Protein AF-A0A7S4SJ53-F1 (afdb_monomer_lite)

Secondary structure (DSSP, 8-state):
--TT----BHHHHHHHHHT---HHHHTT--GGG-TTTTTTTTS-HHHHHHHHHHHHHTTSEEEEEEE-TTS-EEEEEEE-TTHHHHHTTS--------PPPPPPP-------PPPP---------------------------PPEEETTEEE---TT----------S------------------TT---SS-HHHHHHHHHHHHHHHHHHHHHHHHTT----HHHH--HHHHHHHHHH---SHHHHGGG--S-HHHHHHHHHHHHHHHHHHHHHTTTHHHHHHHS-----GGGSS---------S----PPPPPP-----------------------------------

Organism: NCBI:txid49249

Radius of gyration: 36.22 Å; chains: 1; bounding box: 107×92×86 Å

Foldseek 3Di:
DPPPPPFAALVLVLCQLLQHPPCVSPVPPDNVPDPRGNVCVPPDSVQSSQVSVQCCVVQQKDWDWDQDPVRDIGTTIDGGPCVPCVVVVVDDDDGDDDDPPDPPPPDPDPPPDDDDDDDDDDDDDDDDDDDDDDDDDDDDDDQDWDDDPNDTDRDDPPPPDDDDDDDDPDDPPPPPPPDPDPPPDPPPPQQFLDDPVLLVVQLVLVLVLLQVVCVVCVVVVHNDHSCNQPNSVLSSSCSRQLDQDLVVSVVSVGPDPVSSVPVVVVSNVSSVVSCVVVVCPVSCVVRHPPPPPPVPPPPPPDPPPDDPDDDDDDDDDDDDDDDDDDDDDDDDDDDDDDDDDDDDDDDDDDDDD

pLDDT: mean 74.31, std 22.96, range [35.38, 98.38]

InterPro domains:
  IPR018982 RQC domain [PF09382] (6-101)
  IPR018982 RQC domain [SM00956] (2-99)
  IPR036388 Winged helix-like DNA-binding domain superfamily [G3DSA:1.10.10.10] (1-96)
  IPR036390 Winged helix DNA-binding domain superfamily [SSF46785] (6-97)

Sequence (353 aa):
AEKNGRDVTLVQLTDLFKGSKNKNSTKFIILSKLSGYGKGSKYSKQDIDRIAHTMVFEGILEEISEQAGNGFSADYVHLGRNSDPVMNGQRTFYVDFSRKAPPPPKTPKKAKTDGASNDVTTTTRKKQSKKSKTASQSDKKGKTVVIRNGKFYVPDADDFENGNENFDEDDFGLGTFAHRVGSKACNAQNKAVLPKEQTQMLVDRIKKLVSLWADEERMNGNKVFYWNIMNTDAMNTIAAQVPTPMEELSLFGIPGEHIERENGVRLIKSIRSFVELENLQKYIDINGPKRRQIAAQTICATPTKIPPNLPTVMPAKAPDNFEDVNALHDGSNITTCAAADGTASKKPSDEVI

Structure (mmCIF, N/CA/C/O backbone):
data_AF-A0A7S4SJ53-F1
#
_entry.id   AF-A0A7S4SJ53-F1
#
loop_
_atom_site.group_PDB
_atom_site.id
_atom_site.type_symbol
_atom_site.label_atom_id
_atom_site.label_alt_id
_atom_site.label_comp_id
_atom_site.label_asym_id
_atom_site.label_entity_id
_atom_site.label_seq_id
_atom_site.pdbx_PDB_ins_code
_atom_site.Cartn_x
_atom_site.Cartn_y
_atom_site.Cartn_z
_atom_site.occupancy
_atom_site.B_iso_or_equiv
_atom_site.auth_seq_id
_atom_site.auth_comp_id
_atom_site.auth_asym_id
_atom_site.auth_atom_id
_atom_site.pdbx_PDB_model_num
ATOM 1 N N . ALA A 1 1 ? -32.056 0.562 22.062 1.00 38.09 1 ALA A N 1
ATOM 2 C CA . ALA A 1 1 ? -31.216 0.827 20.880 1.00 38.09 1 ALA A CA 1
ATOM 3 C C . ALA A 1 1 ? -30.942 2.326 20.831 1.00 38.09 1 ALA A C 1
ATOM 5 O O . ALA A 1 1 ? -31.811 3.085 20.418 1.00 38.09 1 ALA A O 1
ATOM 6 N N . GLU A 1 2 ? -29.811 2.770 21.384 1.00 35.38 2 GLU A N 1
ATOM 7 C CA . GLU A 1 2 ? -29.415 4.184 21.375 1.00 35.38 2 GLU A CA 1
ATOM 8 C C . GLU A 1 2 ? -29.119 4.616 19.932 1.00 35.38 2 GLU A C 1
ATOM 10 O O . GLU A 1 2 ? -28.030 4.395 19.419 1.00 35.38 2 GLU A O 1
ATOM 15 N N . LYS A 1 3 ? -30.090 5.257 19.273 1.00 44.31 3 LYS A N 1
ATOM 16 C CA . LYS A 1 3 ? -29.964 5.851 17.926 1.00 44.31 3 LYS A CA 1
ATOM 17 C C . LYS A 1 3 ? -29.035 7.080 17.860 1.00 44.31 3 LYS A C 1
ATOM 19 O O . LYS A 1 3 ? -29.030 7.785 16.864 1.00 44.31 3 LYS A O 1
ATOM 24 N N . ASN A 1 4 ? -28.254 7.327 18.912 1.00 47.91 4 ASN A N 1
ATOM 25 C CA . ASN A 1 4 ? -27.258 8.399 18.986 1.00 47.91 4 ASN A CA 1
ATOM 26 C C . ASN A 1 4 ? -25.840 7.843 19.190 1.00 47.91 4 ASN A C 1
ATOM 28 O O . ASN A 1 4 ? -24.969 8.564 19.688 1.00 47.91 4 ASN A O 1
ATOM 32 N N . GLY A 1 5 ? -25.621 6.560 18.871 1.00 58.50 5 GLY A N 1
ATOM 33 C CA . GLY A 1 5 ? -24.292 5.962 18.845 1.00 58.50 5 GLY A CA 1
ATOM 34 C C . GLY A 1 5 ? -23.424 6.766 17.891 1.00 58.50 5 GLY A C 1
ATOM 35 O O . GLY A 1 5 ? -23.617 6.718 16.689 1.00 58.50 5 GLY A O 1
ATOM 36 N N . ARG A 1 6 ? -22.538 7.597 18.440 1.00 73.75 6 ARG A N 1
ATOM 37 C CA . ARG A 1 6 ? -21.538 8.294 17.639 1.00 73.75 6 ARG A CA 1
ATOM 38 C C . ARG A 1 6 ? -20.583 7.225 17.151 1.00 73.75 6 ARG A C 1
ATOM 40 O O . ARG A 1 6 ? -19.834 6.682 17.966 1.00 73.75 6 ARG A O 1
ATOM 47 N N . ASP A 1 7 ? -20.648 6.928 15.867 1.00 90.38 7 ASP A N 1
ATOM 48 C CA . ASP A 1 7 ? -19.763 5.949 15.273 1.00 90.38 7 ASP A CA 1
ATOM 49 C C . ASP A 1 7 ? -18.309 6.419 15.383 1.00 90.38 7 ASP A C 1
ATOM 51 O O . ASP A 1 7 ? -17.994 7.617 15.371 1.00 90.38 7 ASP A O 1
ATOM 55 N N . VAL A 1 8 ? -17.414 5.459 15.587 1.00 93.88 8 VAL A N 1
ATOM 56 C CA . VAL A 1 8 ? -15.998 5.707 15.856 1.00 93.88 8 VAL A CA 1
ATOM 57 C C . VAL A 1 8 ? -15.206 5.213 14.658 1.00 93.88 8 VAL A C 1
ATOM 59 O O . VAL A 1 8 ? -15.355 4.066 14.244 1.00 93.88 8 VAL A O 1
ATOM 62 N N . THR A 1 9 ? -14.343 6.062 14.104 1.00 95.69 9 THR A N 1
ATOM 63 C CA . THR A 1 9 ? -13.460 5.646 13.004 1.00 95.69 9 THR A CA 1
ATOM 64 C C . THR A 1 9 ? -12.309 4.786 13.528 1.00 95.69 9 THR A C 1
ATOM 66 O O . THR A 1 9 ? -11.918 4.891 14.697 1.00 95.69 9 THR A O 1
ATOM 69 N N . LEU A 1 10 ? -11.690 3.967 12.672 1.00 96.81 10 LEU A N 1
ATOM 70 C CA . LEU A 1 10 ? -10.588 3.081 13.082 1.00 96.81 10 LEU A CA 1
ATOM 71 C C . LEU A 1 10 ? -9.407 3.864 13.687 1.00 96.81 10 LEU A C 1
ATOM 73 O O . LEU A 1 10 ? -8.786 3.454 14.674 1.00 96.81 10 LEU A O 1
ATOM 77 N N . VAL A 1 11 ? -9.142 5.057 13.151 1.00 96.12 11 VAL A N 1
ATOM 78 C CA . VAL A 1 11 ? -8.114 5.978 13.657 1.00 96.12 11 VAL A CA 1
ATOM 79 C C . VAL A 1 11 ? -8.448 6.463 15.070 1.00 96.12 11 VAL A C 1
ATOM 81 O O . VAL A 1 11 ? -7.578 6.487 15.943 1.00 96.12 11 VAL A O 1
ATOM 84 N N . GLN A 1 12 ? -9.708 6.819 15.327 1.00 95.88 12 GLN A N 1
ATOM 85 C CA . GLN A 1 12 ? -10.152 7.219 16.662 1.00 95.88 12 GLN A CA 1
ATOM 86 C C . GLN A 1 12 ? -10.083 6.042 17.642 1.00 95.88 12 GLN A C 1
ATOM 88 O O . GLN A 1 12 ? -9.591 6.213 18.758 1.00 95.88 12 GLN A O 1
ATOM 93 N N . LEU A 1 13 ? -10.499 4.843 17.220 1.00 96.69 13 LEU A N 1
ATOM 94 C CA . LEU A 1 13 ? -10.464 3.626 18.033 1.00 96.69 13 LEU A CA 1
ATOM 95 C C . LEU A 1 13 ? -9.040 3.299 18.509 1.00 96.69 13 LEU A C 1
ATOM 97 O O . LEU A 1 13 ? -8.810 3.090 19.704 1.00 96.69 13 LEU A O 1
ATOM 101 N N . THR A 1 14 ? -8.067 3.308 17.596 1.00 97.56 14 THR A N 1
ATOM 102 C CA . THR A 1 14 ? -6.656 3.033 17.919 1.00 97.56 14 THR A CA 1
ATOM 103 C C . THR A 1 14 ? -6.050 4.100 18.835 1.00 97.56 14 THR A C 1
ATOM 105 O O . THR A 1 14 ? -5.291 3.775 19.754 1.00 97.56 14 THR A O 1
ATOM 108 N N . ASP A 1 15 ? -6.408 5.373 18.650 1.00 97.00 15 ASP A N 1
ATOM 109 C CA . ASP A 1 15 ? -5.976 6.473 19.518 1.00 97.00 15 ASP A CA 1
ATOM 110 C C . ASP A 1 15 ? -6.548 6.368 20.938 1.00 97.00 15 ASP A C 1
ATOM 112 O O . ASP A 1 15 ? -5.813 6.558 21.915 1.00 97.00 15 ASP A O 1
ATOM 116 N N . LEU A 1 16 ? -7.831 6.022 21.070 1.00 96.44 16 LEU A N 1
ATOM 117 C CA . LEU A 1 16 ? -8.488 5.803 22.361 1.00 96.44 16 LEU A CA 1
ATOM 118 C C . LEU A 1 16 ? -7.897 4.589 23.086 1.00 96.44 16 LEU A C 1
ATOM 120 O O . LEU A 1 16 ? -7.599 4.667 24.281 1.00 96.44 16 LEU A O 1
ATOM 124 N N . PHE A 1 17 ? -7.656 3.487 22.369 1.00 97.69 17 PHE A N 1
ATOM 125 C CA . PHE A 1 17 ? -7.027 2.294 22.937 1.00 97.69 17 PHE A CA 1
ATOM 126 C C . PHE A 1 17 ? -5.605 2.581 23.434 1.00 97.69 17 PHE A C 1
ATOM 128 O O . PHE A 1 17 ? -5.229 2.160 24.531 1.00 97.69 17 PHE A O 1
ATOM 135 N N . LYS A 1 18 ? -4.831 3.371 22.680 1.00 97.69 18 LYS A N 1
ATOM 136 C CA . LYS A 1 18 ? -3.503 3.846 23.094 1.00 97.69 18 LYS A CA 1
ATOM 137 C C . LYS A 1 18 ? -3.555 4.771 24.318 1.00 97.69 18 LYS A C 1
ATOM 139 O O . LYS A 1 18 ? -2.588 4.828 25.075 1.00 97.69 18 LYS A O 1
ATOM 144 N N . GLY A 1 19 ? -4.666 5.479 24.527 1.00 96.88 19 GLY A N 1
ATOM 145 C CA . GLY A 1 19 ? -4.822 6.490 25.579 1.00 96.88 19 GLY A CA 1
ATOM 146 C C . GLY A 1 19 ? -4.342 7.881 25.154 1.00 96.88 19 GLY A C 1
ATOM 147 O O . GLY A 1 19 ? -3.847 8.651 25.981 1.00 96.88 19 GLY A O 1
ATOM 148 N N . SER A 1 20 ? -4.425 8.189 23.856 1.00 96.06 20 SER A N 1
ATOM 149 C CA . SER A 1 20 ? -4.092 9.508 23.319 1.00 96.06 20 SER A CA 1
ATOM 150 C C . SER A 1 20 ? -5.075 10.567 23.824 1.00 96.06 20 SER A C 1
ATOM 152 O O . SER A 1 20 ? -6.286 10.363 23.807 1.00 96.06 20 SER A O 1
ATOM 154 N N . LYS A 1 21 ? -4.554 11.734 24.218 1.00 93.81 21 LYS A N 1
ATOM 155 C CA . LYS A 1 21 ? -5.348 12.897 24.661 1.00 93.81 21 LYS A CA 1
ATOM 156 C C . LYS A 1 21 ? -5.697 13.850 23.508 1.00 93.81 21 LYS A C 1
ATOM 158 O O . LYS A 1 21 ? -5.980 15.025 23.743 1.00 93.81 21 LYS A O 1
ATOM 163 N N . ASN A 1 22 ? -5.606 13.382 22.261 1.00 94.38 22 ASN A N 1
ATOM 164 C CA . ASN A 1 22 ? -5.900 14.196 21.086 1.00 94.38 22 ASN A CA 1
ATOM 165 C C . ASN A 1 22 ? -7.353 14.677 21.124 1.00 94.38 22 ASN A C 1
ATOM 167 O O . ASN A 1 22 ? -8.280 13.870 21.084 1.00 94.38 22 ASN A O 1
ATOM 171 N N . LYS A 1 23 ? -7.540 16.005 21.136 1.00 90.75 23 LYS A N 1
ATOM 172 C CA . LYS A 1 23 ? -8.864 16.637 21.234 1.00 90.75 23 LYS A CA 1
ATOM 173 C C . LYS A 1 23 ? -9.820 16.135 20.152 1.00 90.75 23 LYS A C 1
ATOM 175 O O . LYS A 1 23 ? -10.983 15.915 20.454 1.00 90.75 23 LYS A O 1
ATOM 180 N N . ASN A 1 24 ? -9.337 15.898 18.931 1.00 90.19 24 ASN A N 1
ATOM 181 C CA . ASN A 1 24 ? -10.168 15.438 17.813 1.00 90.19 24 ASN A CA 1
ATOM 182 C C . ASN A 1 24 ? -10.816 14.071 18.081 1.00 90.19 24 ASN A C 1
ATOM 184 O O . ASN A 1 24 ? -11.978 13.878 17.741 1.00 90.19 24 ASN A O 1
ATOM 188 N N . SER A 1 25 ? -10.098 13.158 18.740 1.00 86.50 25 SER A N 1
ATOM 189 C CA . SER A 1 25 ? -10.585 11.806 19.042 1.00 86.50 25 SER A CA 1
ATOM 190 C C . SER A 1 25 ? -11.407 11.758 20.333 1.00 86.50 25 SER A C 1
ATOM 192 O O . SER A 1 25 ? -12.231 10.869 20.506 1.00 86.50 25 SER A O 1
ATOM 194 N N . THR A 1 26 ? -11.211 12.713 21.250 1.00 89.12 26 THR A N 1
ATOM 195 C CA . THR A 1 26 ? -11.865 12.708 22.571 1.00 89.12 26 THR A CA 1
ATOM 196 C C . THR A 1 26 ? -12.993 13.729 22.723 1.00 89.12 26 THR A C 1
ATOM 198 O O . THR A 1 26 ? -13.708 13.676 23.719 1.00 89.12 26 THR A O 1
ATOM 201 N N . LYS A 1 27 ? -13.177 14.667 21.778 1.00 87.25 27 LYS A N 1
ATOM 202 C CA . LYS A 1 27 ? -14.125 15.799 21.898 1.00 87.25 27 LYS A CA 1
ATOM 203 C C . LYS A 1 27 ? -15.552 15.360 22.221 1.00 87.25 27 LYS A C 1
ATOM 205 O O . LYS A 1 27 ? -16.264 16.060 22.934 1.00 87.25 27 LYS A O 1
ATOM 210 N N . PHE A 1 28 ? -15.957 14.209 21.700 1.00 85.69 28 PHE A N 1
ATOM 211 C CA . PHE A 1 28 ? -17.333 13.730 21.758 1.00 85.69 28 PHE A CA 1
ATOM 212 C C . PHE A 1 28 ? -17.495 12.441 22.573 1.00 85.69 28 PHE A C 1
ATOM 214 O O . PHE A 1 28 ? -18.569 11.843 22.547 1.00 85.69 28 PHE A O 1
ATOM 221 N N . ILE A 1 29 ? -16.467 12.005 23.304 1.00 87.62 29 ILE A N 1
ATOM 222 C CA . ILE A 1 29 ? -16.479 10.722 24.015 1.00 87.62 29 ILE A CA 1
ATOM 223 C C . ILE A 1 29 ? -16.263 10.962 25.506 1.00 87.62 29 ILE A C 1
ATOM 225 O O . ILE A 1 29 ? -15.299 11.601 25.925 1.00 87.62 29 ILE A O 1
ATOM 229 N N . ILE A 1 30 ? -17.161 10.417 26.328 1.00 89.19 30 ILE A N 1
ATOM 230 C CA . ILE A 1 30 ? -17.031 10.461 27.784 1.00 89.19 30 ILE A CA 1
ATOM 231 C C . ILE A 1 30 ? -16.010 9.397 28.205 1.00 89.19 30 ILE A C 1
ATOM 233 O O . ILE A 1 30 ? -16.341 8.223 28.371 1.00 89.19 30 ILE A O 1
ATOM 237 N N . LEU A 1 31 ? -14.757 9.823 28.387 1.00 90.00 31 LEU A N 1
ATOM 238 C CA . LEU A 1 31 ? -13.620 8.949 28.709 1.00 90.00 31 LEU A CA 1
ATOM 239 C C . LEU A 1 31 ? -13.835 8.101 29.972 1.00 90.00 31 LEU A C 1
ATOM 241 O O . LEU A 1 31 ? -13.336 6.982 30.045 1.00 90.00 31 LEU A O 1
ATOM 245 N N . SER A 1 32 ? -14.595 8.600 30.952 1.00 90.06 32 SER A N 1
ATOM 246 C CA . SER A 1 32 ? -14.855 7.889 32.210 1.00 90.06 32 SER A CA 1
ATOM 247 C C . SER A 1 32 ? -15.704 6.626 32.046 1.00 90.06 32 SER A C 1
ATOM 249 O O . SER A 1 32 ? -15.642 5.750 32.903 1.00 90.06 32 SER A O 1
ATOM 251 N N . LYS A 1 33 ? -16.475 6.506 30.958 1.00 90.50 33 LYS A N 1
ATOM 252 C CA . LYS A 1 33 ? -17.322 5.333 30.688 1.00 90.50 33 LYS A CA 1
ATOM 253 C C . LYS A 1 33 ? -16.623 4.261 29.846 1.00 90.50 33 LYS A C 1
ATOM 255 O O . LYS A 1 33 ? -17.133 3.151 29.736 1.00 90.50 33 LYS A O 1
ATOM 260 N N . LEU A 1 34 ? -15.474 4.569 29.240 1.00 91.19 34 LEU A N 1
ATOM 261 C CA . LEU A 1 34 ? -14.840 3.686 28.264 1.00 91.19 34 LEU A CA 1
ATOM 262 C C . LEU A 1 34 ? -13.924 2.660 28.949 1.00 91.19 34 LEU A C 1
ATOM 264 O O . LEU A 1 34 ? -12.796 2.970 29.341 1.00 91.19 34 LEU A O 1
ATOM 268 N N . SER A 1 35 ? -14.387 1.410 29.043 1.00 92.44 35 SER A N 1
ATOM 269 C CA . SER A 1 35 ? -13.715 0.273 29.698 1.00 92.44 35 SER A CA 1
ATOM 270 C C . SER A 1 35 ? -12.512 -0.286 28.913 1.00 92.44 35 SER A C 1
ATOM 272 O O . SER A 1 35 ? -12.326 -1.487 28.723 1.00 92.44 35 SER A O 1
ATOM 274 N N . GLY A 1 36 ? -11.609 0.581 28.482 1.00 93.44 36 GLY A N 1
ATOM 275 C CA . GLY A 1 36 ? -10.453 0.183 27.679 1.00 93.44 36 GLY A CA 1
ATOM 276 C C . GLY A 1 36 ? -9.509 1.311 27.309 1.00 93.44 36 GLY A C 1
ATOM 277 O O . GLY A 1 36 ? -8.453 1.048 26.734 1.00 93.44 36 GLY A O 1
ATOM 278 N N . TYR A 1 37 ? -9.859 2.547 27.667 1.00 96.81 37 TYR A N 1
ATOM 279 C CA . TYR A 1 37 ? -9.034 3.707 27.389 1.00 96.81 37 TYR A CA 1
ATOM 280 C C . TYR A 1 37 ? -7.629 3.538 27.983 1.00 96.81 37 TYR A C 1
ATOM 282 O O . TYR A 1 37 ? -7.467 3.279 29.176 1.00 96.81 37 TYR A O 1
ATOM 290 N N . GLY A 1 38 ? -6.604 3.648 27.137 1.00 97.12 38 GLY A N 1
ATOM 291 C CA . GLY A 1 38 ? -5.204 3.524 27.551 1.00 97.12 38 GLY A CA 1
ATOM 292 C C . GLY A 1 38 ? -4.710 2.107 27.870 1.00 97.12 38 GLY A C 1
ATOM 293 O O . GLY A 1 38 ? -3.533 1.957 28.215 1.00 97.12 38 GLY A O 1
ATOM 294 N N . LYS A 1 39 ? -5.530 1.051 27.717 1.00 98.06 39 LYS A N 1
ATOM 295 C CA . LYS A 1 39 ? -5.066 -0.345 27.891 1.00 98.06 39 LYS A CA 1
ATOM 296 C C . LYS A 1 39 ? -3.956 -0.721 26.898 1.00 98.06 39 LYS A C 1
ATOM 298 O O . LYS A 1 39 ? -3.132 -1.587 27.193 1.00 98.06 39 LYS A O 1
ATOM 303 N N . GLY A 1 40 ? -3.906 -0.043 25.753 1.00 97.25 40 GLY A N 1
ATOM 304 C CA . GLY A 1 40 ? -2.890 -0.198 24.718 1.00 97.25 40 GLY A CA 1
ATOM 305 C C . GLY A 1 40 ? -1.607 0.607 24.934 1.00 97.25 40 GLY A C 1
ATOM 306 O O . GLY A 1 40 ? -0.709 0.515 24.107 1.00 97.25 40 GLY A O 1
ATOM 307 N N . SER A 1 41 ? -1.476 1.376 26.020 1.00 98.00 41 SER A N 1
ATOM 308 C CA . SER A 1 41 ? -0.344 2.300 26.250 1.00 98.00 41 SER A CA 1
ATOM 309 C C . SER A 1 41 ? 1.051 1.656 26.207 1.00 98.00 41 SER A C 1
ATOM 311 O O . SER A 1 41 ? 2.035 2.338 25.929 1.00 98.00 41 SER A O 1
ATOM 313 N N . LYS A 1 42 ? 1.142 0.343 26.448 1.00 97.12 42 LYS A N 1
ATOM 314 C CA . LYS A 1 42 ? 2.386 -0.441 26.372 1.00 97.12 42 LYS A CA 1
ATOM 315 C C . LYS A 1 42 ? 2.840 -0.780 24.946 1.00 97.12 42 LYS A C 1
ATOM 317 O O . LYS A 1 42 ? 3.992 -1.161 24.761 1.00 97.12 42 LYS A O 1
ATOM 322 N N . TYR A 1 43 ? 1.951 -0.690 23.960 1.00 97.12 43 TYR A N 1
ATOM 323 C CA . TYR A 1 43 ? 2.244 -1.021 22.567 1.00 97.12 43 TYR A CA 1
ATOM 324 C C . TYR A 1 43 ? 2.647 0.231 21.785 1.00 97.12 43 TYR A C 1
ATOM 326 O O . TYR A 1 43 ? 2.210 1.347 22.082 1.00 97.12 43 TYR A O 1
ATOM 334 N N . SER A 1 44 ? 3.484 0.060 20.760 1.00 96.50 44 SER A N 1
ATOM 335 C CA . SER A 1 44 ? 3.778 1.163 19.846 1.00 96.50 44 SER A CA 1
ATOM 336 C C . SER A 1 44 ? 2.536 1.497 19.007 1.00 96.50 44 SER A C 1
ATOM 338 O O . SER A 1 44 ? 1.670 0.650 18.804 1.00 96.50 44 SER A O 1
ATOM 340 N N . LYS A 1 45 ? 2.430 2.733 18.495 1.00 96.25 45 LYS A N 1
ATOM 341 C CA . LYS A 1 45 ? 1.294 3.119 17.629 1.00 96.25 45 LYS A CA 1
ATOM 342 C C . LYS A 1 45 ? 1.189 2.195 16.411 1.00 96.25 45 LYS A C 1
ATOM 344 O O . LYS A 1 45 ? 0.107 1.719 16.116 1.00 96.25 45 LYS A O 1
ATOM 349 N N . GLN A 1 46 ? 2.331 1.877 15.801 1.00 96.56 46 GLN A N 1
ATOM 350 C CA . GLN A 1 46 ? 2.411 0.966 14.661 1.00 96.56 46 GLN A CA 1
ATOM 351 C C . GLN A 1 46 ? 1.879 -0.432 15.000 1.00 96.56 46 GLN A C 1
ATOM 353 O O . GLN A 1 46 ? 1.181 -1.025 14.188 1.00 96.56 46 GLN A O 1
ATOM 358 N N . ASP A 1 47 ? 2.174 -0.951 16.195 1.00 97.12 47 ASP A N 1
ATOM 359 C CA . ASP A 1 47 ? 1.668 -2.259 16.627 1.00 97.12 47 ASP A CA 1
ATOM 360 C C . ASP A 1 47 ? 0.155 -2.230 16.860 1.00 97.12 47 ASP A C 1
ATOM 362 O O . ASP A 1 47 ? -0.538 -3.163 16.471 1.00 97.12 47 ASP A O 1
ATOM 366 N N . ILE A 1 48 ? -0.369 -1.154 17.454 1.00 98.00 48 ILE A N 1
ATOM 367 C CA . ILE A 1 48 ? -1.813 -0.976 17.663 1.00 98.00 48 ILE A CA 1
ATOM 368 C C . ILE A 1 48 ? -2.550 -0.905 16.324 1.00 98.00 48 ILE A C 1
ATOM 370 O O . ILE A 1 48 ? -3.565 -1.577 16.161 1.00 98.00 48 ILE A O 1
ATOM 374 N N . ASP A 1 49 ? -2.027 -0.137 15.367 1.00 97.25 49 ASP A N 1
ATOM 375 C CA . ASP A 1 49 ? -2.628 -0.013 14.038 1.00 97.25 49 ASP A CA 1
ATOM 376 C C . ASP A 1 49 ? -2.610 -1.372 13.312 1.00 97.25 49 ASP A C 1
ATOM 378 O O . ASP A 1 49 ? -3.618 -1.781 12.742 1.00 97.25 49 ASP A O 1
ATOM 382 N N . ARG A 1 50 ? -1.513 -2.142 13.420 1.00 97.12 50 ARG A N 1
ATOM 383 C CA . ARG A 1 50 ? -1.442 -3.521 12.897 1.00 97.12 50 ARG A CA 1
ATOM 384 C C . ARG A 1 50 ? -2.481 -4.441 13.529 1.00 97.12 50 ARG A C 1
ATOM 386 O O . ARG A 1 50 ? -3.127 -5.194 12.805 1.00 97.12 50 ARG A O 1
ATOM 393 N N . ILE A 1 51 ? -2.652 -4.390 14.853 1.00 97.75 51 ILE A N 1
ATOM 394 C CA . ILE A 1 51 ? -3.679 -5.179 15.552 1.00 97.75 51 ILE A CA 1
ATOM 395 C C . ILE A 1 51 ? -5.065 -4.823 15.007 1.00 97.75 51 ILE A C 1
ATOM 397 O O . ILE A 1 51 ? -5.817 -5.723 14.648 1.00 97.75 51 ILE A O 1
ATOM 401 N N . ALA A 1 52 ? -5.383 -3.531 14.902 1.00 98.06 52 ALA A N 1
ATOM 402 C CA . ALA A 1 52 ? -6.687 -3.064 14.441 1.00 98.06 52 ALA A CA 1
ATOM 403 C C . ALA A 1 52 ? -6.980 -3.487 12.992 1.00 98.06 52 ALA A C 1
ATOM 405 O O . ALA A 1 52 ? -8.033 -4.063 12.733 1.00 98.06 52 AL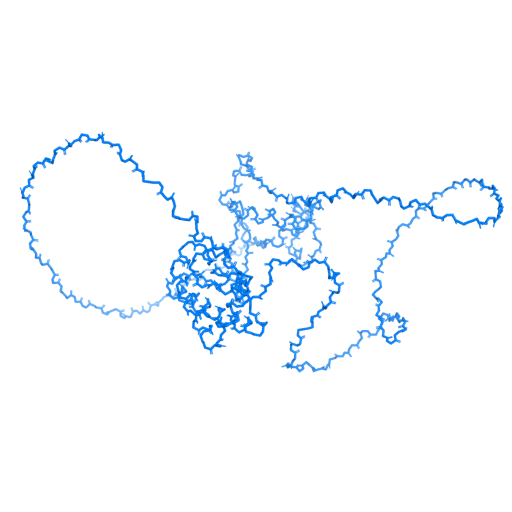A A O 1
ATOM 406 N N . HIS A 1 53 ? -6.029 -3.312 12.068 1.00 97.88 53 HIS A N 1
ATOM 407 C CA . HIS A 1 53 ? -6.188 -3.780 10.687 1.00 97.88 53 HIS A CA 1
ATOM 408 C C . HIS A 1 53 ? -6.293 -5.306 10.583 1.00 97.88 53 HIS A C 1
ATOM 410 O O . HIS A 1 53 ? -7.060 -5.806 9.767 1.00 97.88 53 HIS A O 1
ATOM 416 N N . THR A 1 54 ? -5.581 -6.056 11.431 1.00 97.94 54 THR A N 1
ATOM 417 C CA . THR A 1 54 ? -5.721 -7.522 11.475 1.00 97.94 54 THR A CA 1
ATOM 418 C C . THR A 1 54 ? -7.120 -7.924 11.950 1.00 97.94 54 THR A C 1
ATOM 420 O O . THR A 1 54 ? -7.703 -8.855 11.407 1.00 97.94 54 THR A O 1
ATOM 423 N N . MET A 1 55 ? -7.704 -7.200 12.914 1.00 98.19 55 MET A N 1
ATOM 424 C CA . MET A 1 55 ? -9.085 -7.436 13.355 1.00 98.19 55 MET A CA 1
ATOM 425 C C . MET A 1 55 ? -10.112 -7.152 12.252 1.00 98.19 55 MET A C 1
ATOM 427 O O . MET A 1 55 ? -11.094 -7.887 12.154 1.00 98.19 55 MET A O 1
ATOM 431 N N . VAL A 1 56 ? -9.887 -6.123 11.428 1.00 98.12 56 VAL A N 1
ATOM 432 C CA . VAL A 1 56 ? -10.725 -5.843 10.249 1.00 98.12 56 VAL A CA 1
ATOM 433 C C . VAL A 1 56 ? -10.579 -6.957 9.209 1.00 98.12 56 VAL A C 1
ATOM 435 O O . VAL A 1 56 ? -11.572 -7.509 8.749 1.00 98.12 56 VAL A O 1
ATOM 438 N N . PHE A 1 57 ? -9.345 -7.362 8.899 1.00 97.81 57 PHE A N 1
ATOM 439 C CA . PHE A 1 57 ? -9.064 -8.430 7.935 1.00 97.81 57 PHE A CA 1
ATOM 440 C C . PHE A 1 57 ? -9.686 -9.780 8.334 1.00 97.81 57 PHE A C 1
ATOM 442 O O . PHE A 1 57 ? -10.245 -10.483 7.498 1.00 97.81 57 PHE A O 1
ATOM 449 N N . GLU A 1 58 ? -9.646 -10.126 9.623 1.00 97.69 58 GLU A N 1
ATOM 450 C CA . GLU A 1 58 ? -10.277 -11.336 10.171 1.00 97.69 58 GLU A CA 1
ATOM 451 C C . GLU A 1 58 ? -11.812 -11.229 10.287 1.00 97.69 58 GLU A C 1
ATOM 453 O O . GLU A 1 58 ? -12.468 -12.184 10.714 1.00 97.69 58 GLU A O 1
ATOM 458 N N . GLY A 1 59 ? -12.410 -10.081 9.945 1.00 97.69 59 GLY A N 1
ATOM 459 C CA . GLY A 1 59 ? -13.851 -9.831 10.041 1.00 97.69 59 GLY A CA 1
ATOM 460 C C . GLY A 1 59 ? -14.379 -9.776 11.478 1.00 97.69 59 GLY A C 1
ATOM 461 O O . GLY A 1 59 ? -15.555 -10.053 11.719 1.00 97.69 59 GLY A O 1
ATOM 462 N N . ILE A 1 60 ? -13.504 -9.491 12.449 1.00 98.38 60 ILE A N 1
ATOM 463 C CA . ILE A 1 60 ? -13.877 -9.231 13.850 1.00 98.38 60 ILE A CA 1
ATOM 464 C C . ILE A 1 60 ? -14.433 -7.809 13.965 1.00 98.38 60 ILE A C 1
ATOM 466 O O . ILE A 1 60 ? -15.398 -7.570 14.689 1.00 98.38 60 ILE A O 1
ATOM 470 N N . LEU A 1 61 ? -13.822 -6.877 13.235 1.00 98.25 61 LEU A N 1
ATOM 471 C CA . LEU A 1 61 ? -14.313 -5.523 13.010 1.00 98.25 61 LEU A CA 1
ATOM 472 C C . LEU A 1 61 ? -14.688 -5.374 11.535 1.00 98.25 61 LEU A C 1
ATOM 474 O O . LEU A 1 61 ? -14.108 -6.041 10.682 1.00 98.25 61 LEU A O 1
ATOM 478 N N . GLU A 1 62 ? -15.637 -4.498 11.243 1.00 97.81 62 GLU A N 1
ATOM 479 C CA . GLU A 1 62 ? -16.061 -4.167 9.884 1.00 97.81 62 GLU A CA 1
ATOM 480 C C . GLU A 1 62 ? -16.008 -2.650 9.694 1.00 97.81 62 GLU A C 1
ATOM 482 O O . GLU A 1 62 ? -16.403 -1.903 10.590 1.00 97.81 62 GLU A O 1
ATOM 487 N N . GLU A 1 63 ? -15.485 -2.199 8.554 1.00 97.06 63 GLU A N 1
ATOM 488 C CA . GLU A 1 63 ? -15.447 -0.784 8.180 1.00 97.06 63 GLU A CA 1
ATOM 489 C C . GLU A 1 63 ? -16.590 -0.496 7.203 1.00 97.06 63 GLU A C 1
ATOM 491 O O . GLU A 1 63 ? -16.622 -1.037 6.097 1.00 97.06 63 GLU A O 1
ATOM 496 N N . ILE A 1 64 ? -17.536 0.346 7.619 1.00 96.56 64 ILE A N 1
ATOM 497 C CA . ILE A 1 64 ? -18.683 0.761 6.808 1.00 96.56 64 ILE A CA 1
ATOM 498 C C . ILE A 1 64 ? -18.455 2.203 6.372 1.00 96.56 64 ILE A C 1
ATOM 500 O O . ILE A 1 64 ? -18.286 3.094 7.206 1.00 96.56 64 ILE A O 1
ATOM 504 N N . SER A 1 65 ? -18.443 2.426 5.059 1.00 95.88 65 SER A N 1
ATOM 505 C CA . SER A 1 65 ? -18.312 3.768 4.498 1.00 95.88 65 SER A CA 1
ATOM 506 C C . SER A 1 65 ? -19.664 4.466 4.513 1.00 95.88 65 SER A C 1
ATOM 508 O O . SER A 1 65 ? -20.602 4.034 3.839 1.00 95.88 65 SER A O 1
ATOM 510 N N . GLU A 1 66 ? -19.760 5.558 5.261 1.00 94.94 66 GLU A N 1
ATOM 511 C CA . GLU A 1 66 ? -20.940 6.410 5.283 1.00 94.94 66 GLU A CA 1
ATOM 512 C C . GLU A 1 66 ? -20.627 7.758 4.643 1.00 94.94 66 GLU A C 1
ATOM 514 O O . GLU A 1 66 ? -19.634 8.423 4.954 1.00 94.94 66 GLU A O 1
ATOM 519 N N . GLN A 1 67 ? -21.498 8.181 3.730 1.00 94.19 67 GLN A N 1
ATOM 520 C CA . GLN A 1 67 ? -21.409 9.499 3.127 1.00 94.19 67 GLN A CA 1
ATOM 521 C C . GLN A 1 67 ? -22.084 10.515 4.049 1.00 94.19 67 GLN A C 1
ATOM 523 O O . GLN A 1 67 ? -23.304 10.524 4.208 1.00 94.19 67 GLN A O 1
ATOM 528 N N . ALA A 1 68 ? -21.289 11.394 4.653 1.00 87.94 68 ALA A N 1
ATOM 529 C CA . ALA A 1 68 ? -21.809 12.516 5.411 1.00 87.94 68 ALA A CA 1
ATOM 530 C C . ALA A 1 68 ? -22.513 13.511 4.469 1.00 87.94 68 ALA A C 1
ATOM 532 O O . ALA A 1 68 ? -22.161 13.655 3.297 1.00 87.94 68 ALA A O 1
ATOM 533 N N . GLY A 1 69 ? -23.504 14.246 4.989 1.00 84.50 69 GLY A N 1
ATOM 534 C CA . GLY A 1 69 ? -24.339 15.168 4.199 1.00 84.50 69 GLY A CA 1
ATOM 535 C C . GLY A 1 69 ? -23.590 16.322 3.511 1.00 84.50 69 GLY A C 1
ATOM 536 O O . GLY A 1 69 ? -24.171 17.040 2.708 1.00 84.50 69 GLY A O 1
ATOM 537 N N . ASN A 1 70 ? -22.301 16.497 3.799 1.00 91.25 70 ASN A N 1
ATOM 538 C CA . ASN A 1 70 ? -21.398 17.440 3.138 1.00 91.25 70 ASN A CA 1
ATOM 539 C C . ASN A 1 70 ? -20.635 16.823 1.945 1.00 91.25 70 ASN A C 1
ATOM 541 O O . ASN A 1 70 ? -19.731 17.462 1.412 1.00 91.25 70 ASN A O 1
ATOM 545 N N . GLY A 1 71 ? -20.962 15.590 1.545 1.00 92.12 71 GLY A N 1
ATOM 546 C CA . GLY A 1 71 ? -20.330 14.887 0.427 1.00 92.12 71 GLY A CA 1
ATOM 547 C C . GLY A 1 71 ? -19.009 14.194 0.769 1.00 92.12 71 GLY A C 1
ATOM 548 O O . GLY A 1 71 ? -18.428 13.557 -0.106 1.00 92.12 71 GLY A O 1
ATOM 549 N N . PHE A 1 72 ? -18.544 14.268 2.018 1.00 91.94 72 PHE A N 1
ATOM 550 C CA . PHE A 1 72 ? -17.364 13.532 2.468 1.00 91.94 72 PHE A CA 1
ATOM 551 C C . PHE A 1 72 ? -17.770 12.128 2.923 1.00 91.94 72 PHE A C 1
ATOM 553 O O . PHE A 1 72 ? -18.713 11.975 3.694 1.00 91.94 72 PHE A O 1
ATOM 560 N N . SER A 1 73 ? -17.054 11.103 2.471 1.00 94.25 73 SER A N 1
ATOM 561 C CA . SER A 1 73 ? -17.186 9.744 2.998 1.00 94.25 73 SER A CA 1
ATOM 562 C C . SER A 1 73 ? -16.266 9.555 4.201 1.00 94.25 73 SER A C 1
ATOM 564 O O . SER A 1 73 ? -15.109 9.985 4.176 1.00 94.25 73 SER A O 1
ATOM 566 N N . ALA A 1 74 ? -16.767 8.904 5.243 1.00 93.88 74 ALA A N 1
ATOM 567 C CA . ALA A 1 74 ? -15.972 8.468 6.380 1.00 93.88 74 ALA A CA 1
ATOM 568 C C . ALA A 1 74 ? -16.240 6.987 6.655 1.00 93.88 74 ALA A C 1
ATOM 570 O O . ALA A 1 74 ? -17.379 6.535 6.561 1.00 93.88 74 ALA A O 1
ATOM 571 N N . ASP A 1 75 ? -15.185 6.256 7.009 1.00 96.31 75 ASP A N 1
ATOM 572 C CA . ASP A 1 75 ? -15.275 4.833 7.318 1.00 96.31 75 ASP A CA 1
ATOM 573 C C . ASP A 1 75 ? -15.380 4.641 8.834 1.00 96.31 75 ASP A C 1
ATOM 575 O O . ASP A 1 75 ? -14.496 5.029 9.615 1.00 96.31 75 ASP A O 1
ATOM 579 N N . TYR A 1 76 ? -16.502 4.067 9.248 1.00 96.31 76 TYR A N 1
ATOM 580 C CA . TYR A 1 76 ? -16.866 3.845 10.636 1.00 96.31 76 TYR A CA 1
ATOM 581 C C . TYR A 1 76 ? -16.727 2.374 11.007 1.00 96.31 76 TYR A C 1
ATOM 583 O O . TYR A 1 76 ? -16.951 1.486 10.187 1.00 96.31 76 TYR A O 1
ATOM 591 N N . VAL A 1 77 ? -16.323 2.110 12.249 1.00 96.88 77 VAL A N 1
ATOM 592 C CA . VAL A 1 77 ? -16.033 0.751 12.709 1.00 96.88 77 VAL A CA 1
ATOM 593 C C . VAL A 1 77 ? -17.231 0.159 13.434 1.00 96.88 77 VAL A C 1
ATOM 595 O O . VAL A 1 77 ? -17.672 0.683 14.458 1.00 96.88 77 VAL A O 1
ATOM 598 N N . HIS A 1 78 ? -17.671 -1.000 12.960 1.00 96.38 78 HIS A N 1
ATOM 599 C CA . HIS A 1 78 ? -18.711 -1.821 13.565 1.00 96.38 78 HIS A CA 1
ATOM 600 C C . HIS A 1 78 ? -18.153 -3.189 13.981 1.00 96.38 78 HIS A C 1
ATO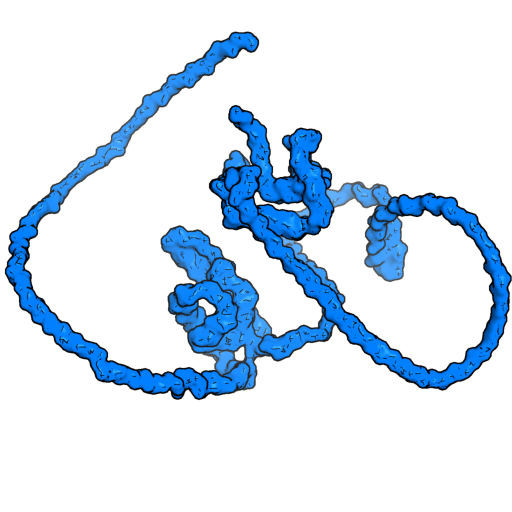M 602 O O . HIS A 1 78 ? -17.041 -3.580 13.617 1.00 96.38 78 HIS A O 1
ATOM 608 N N . LEU A 1 79 ? -18.920 -3.919 14.794 1.00 97.38 79 LEU A N 1
ATOM 609 C CA . LEU A 1 79 ? -18.627 -5.321 15.089 1.00 97.38 79 LEU A CA 1
ATOM 610 C C . LEU A 1 79 ? -18.925 -6.157 13.841 1.00 97.38 79 LEU A C 1
ATOM 612 O O . LEU A 1 79 ? -20.036 -6.101 13.320 1.00 97.38 79 LEU A O 1
ATOM 616 N N . GLY A 1 80 ? -17.932 -6.910 13.371 1.00 97.56 80 GLY A N 1
ATOM 617 C CA . GLY A 1 80 ? -18.074 -7.780 12.207 1.00 97.56 80 GLY A CA 1
ATOM 618 C C . GLY A 1 80 ? -18.654 -9.148 12.568 1.00 97.56 80 GLY A C 1
ATOM 619 O O . GLY A 1 80 ? -18.795 -9.508 13.736 1.00 97.56 80 GLY A O 1
ATOM 620 N N . ARG A 1 81 ? -18.929 -9.977 11.556 1.00 97.38 81 ARG A N 1
ATOM 621 C CA . ARG A 1 81 ? -19.523 -11.321 11.718 1.00 97.38 81 ARG A CA 1
ATOM 622 C C . ARG A 1 81 ? -18.755 -12.248 12.675 1.00 97.38 81 ARG A C 1
ATOM 624 O O . ARG A 1 81 ? -19.347 -13.164 13.243 1.00 97.38 81 ARG A O 1
ATOM 631 N N . ASN A 1 82 ? -17.448 -12.041 12.846 1.00 98.00 82 ASN A N 1
ATOM 632 C CA . ASN A 1 82 ? -16.601 -12.866 13.708 1.00 98.00 82 ASN A CA 1
ATOM 633 C C . ASN A 1 82 ? -16.380 -12.270 15.113 1.00 98.00 82 ASN A C 1
ATOM 635 O O . ASN A 1 82 ? -15.553 -12.802 15.858 1.00 98.00 82 ASN A O 1
ATOM 639 N N . SER A 1 83 ? -17.093 -11.207 15.508 1.00 98.00 83 SER A N 1
ATOM 640 C CA . SER A 1 83 ? -16.947 -10.589 16.835 1.00 98.00 83 SER A CA 1
ATOM 641 C C . SER A 1 83 ? -17.399 -11.501 17.973 1.00 98.00 83 SER A C 1
ATOM 643 O O . SER A 1 83 ? -16.670 -11.673 18.952 1.00 98.00 83 SER A O 1
ATOM 645 N N . ASP A 1 84 ? -18.575 -12.118 17.844 1.00 98.19 84 ASP A N 1
ATOM 646 C CA . ASP A 1 84 ? -19.217 -12.840 18.947 1.00 98.19 84 ASP A CA 1
ATOM 647 C C . ASP A 1 84 ? -18.411 -14.061 19.412 1.00 98.19 84 ASP A C 1
ATOM 649 O O . ASP A 1 84 ? -18.201 -14.209 20.620 1.00 98.19 84 ASP A O 1
ATOM 653 N N . PRO A 1 85 ? -17.862 -14.909 18.515 1.00 98.31 85 PRO A N 1
ATOM 654 C CA . PRO A 1 85 ? -16.998 -16.010 18.933 1.00 98.31 85 PRO A CA 1
ATOM 655 C C . PRO A 1 85 ? -15.744 -15.536 19.676 1.00 98.31 85 PRO A C 1
ATOM 657 O O . PRO A 1 85 ? -15.285 -16.214 20.593 1.00 98.31 85 PRO A O 1
ATOM 660 N N . VAL A 1 86 ? -15.187 -14.376 19.314 1.00 98.00 86 VAL A N 1
ATOM 661 C CA . VAL A 1 86 ? -14.000 -13.813 19.977 1.00 98.00 86 VAL A CA 1
ATOM 662 C C . VAL A 1 86 ? -14.364 -13.243 21.348 1.00 98.00 86 VAL A C 1
ATOM 664 O O . VAL A 1 86 ? -13.665 -13.506 22.326 1.00 98.00 86 VAL A O 1
ATOM 667 N N . MET A 1 87 ? -15.485 -12.524 21.453 1.00 96.62 87 MET A N 1
ATOM 668 C CA . MET A 1 87 ? -15.983 -11.980 22.723 1.00 96.62 87 MET A CA 1
ATOM 669 C C . MET A 1 87 ? -16.367 -13.078 23.721 1.00 96.62 87 MET A C 1
ATOM 671 O O . MET A 1 87 ? -16.114 -12.933 24.916 1.00 96.62 87 MET A O 1
ATOM 675 N N . ASN A 1 88 ? -16.906 -14.196 23.230 1.00 97.88 88 ASN A N 1
ATOM 676 C CA . ASN A 1 88 ? -17.253 -15.366 24.038 1.00 97.88 88 ASN A CA 1
ATOM 677 C C . ASN A 1 88 ? -16.048 -16.277 24.345 1.00 97.88 88 ASN A C 1
ATOM 679 O O . ASN A 1 88 ? -16.208 -17.293 25.019 1.00 97.88 88 ASN A O 1
ATOM 683 N N . GLY A 1 89 ? -14.850 -15.958 23.838 1.00 97.56 89 GLY A N 1
ATOM 684 C CA . GLY A 1 89 ? -13.640 -16.766 24.029 1.00 97.56 89 GLY A CA 1
ATOM 685 C C . GLY A 1 89 ? -13.626 -18.095 23.263 1.00 97.56 89 GLY A C 1
ATOM 686 O O . GLY A 1 89 ? -12.783 -18.945 23.535 1.00 97.56 89 GLY A O 1
ATOM 687 N N . GLN A 1 90 ? -14.537 -18.287 22.306 1.00 98.19 90 GLN A N 1
ATOM 688 C CA . GLN A 1 90 ? -14.595 -19.466 21.434 1.00 98.19 90 GLN A CA 1
ATOM 689 C C . GLN A 1 90 ? -13.556 -19.412 20.309 1.00 98.19 90 GLN A C 1
ATOM 691 O O . GLN A 1 90 ? -13.134 -20.451 19.805 1.00 98.19 90 GLN A O 1
ATOM 696 N N . ARG A 1 91 ? -13.141 -18.205 19.907 1.00 97.44 91 ARG A N 1
ATOM 697 C CA . ARG A 1 91 ? -12.119 -17.978 18.881 1.00 97.44 91 ARG A CA 1
ATOM 698 C C . ARG A 1 91 ? -11.022 -17.066 19.416 1.00 97.44 91 ARG A C 1
ATOM 700 O O . ARG A 1 91 ? -11.294 -16.032 20.018 1.00 97.44 91 ARG A O 1
ATOM 707 N N . THR A 1 92 ? -9.777 -17.428 19.142 1.00 97.62 92 THR A N 1
ATOM 708 C CA . THR A 1 92 ? -8.606 -16.567 19.325 1.00 97.62 92 THR A CA 1
ATOM 709 C C . THR A 1 92 ? -8.105 -16.103 17.959 1.00 97.62 92 THR A C 1
ATOM 711 O O . THR A 1 92 ? -8.297 -16.787 16.954 1.00 97.62 92 THR A O 1
ATOM 714 N N . PHE A 1 93 ? -7.474 -14.931 17.907 1.00 96.69 93 PHE A N 1
ATOM 715 C CA . PHE A 1 93 ? -6.769 -14.458 16.716 1.00 96.69 93 PHE A CA 1
ATOM 716 C C . PHE A 1 93 ? -5.335 -14.082 17.090 1.00 96.69 93 PHE A C 1
ATOM 718 O O . PHE A 1 93 ? -5.053 -13.730 18.240 1.00 96.69 93 PHE A O 1
ATOM 725 N N . TYR A 1 94 ? -4.427 -14.186 16.124 1.00 97.00 94 TYR A N 1
ATOM 726 C CA . TYR A 1 94 ? -3.000 -13.948 16.313 1.00 97.00 94 TYR A CA 1
ATOM 727 C C . TYR A 1 94 ? -2.558 -12.769 15.450 1.00 97.00 94 TYR A C 1
ATOM 729 O O . TYR A 1 94 ? -3.055 -12.580 14.345 1.00 97.00 94 TYR A O 1
ATOM 737 N N . VAL A 1 95 ? -1.628 -11.970 15.971 1.00 97.06 95 VAL A N 1
ATOM 738 C CA . VAL A 1 95 ? -1.041 -10.833 15.254 1.00 97.06 95 VAL A CA 1
ATOM 739 C C . VAL A 1 95 ? 0.469 -10.992 15.279 1.00 97.06 95 VAL A C 1
ATOM 741 O O . VAL A 1 95 ? 1.076 -11.038 16.353 1.00 97.06 95 VAL A O 1
ATOM 744 N N . ASP A 1 96 ? 1.072 -11.052 14.096 1.00 94.31 96 ASP A N 1
ATOM 745 C CA . ASP A 1 96 ? 2.515 -11.176 13.958 1.00 94.31 96 ASP A CA 1
ATOM 746 C C . ASP A 1 96 ? 3.196 -9.810 14.016 1.00 94.31 96 ASP A C 1
ATOM 748 O O . ASP A 1 96 ? 3.028 -8.932 13.165 1.00 94.31 96 ASP A O 1
ATOM 752 N N . PHE A 1 97 ? 4.036 -9.637 15.032 1.00 92.31 97 PHE A N 1
ATOM 753 C CA . PHE A 1 97 ? 4.883 -8.460 15.157 1.00 92.31 97 PHE A CA 1
ATOM 754 C C . PHE A 1 97 ? 6.261 -8.774 14.598 1.00 92.31 97 PHE A C 1
ATOM 756 O O . PHE A 1 97 ? 6.993 -9.604 15.143 1.00 92.31 97 PHE A O 1
ATOM 763 N N . SER A 1 98 ? 6.651 -8.062 13.538 1.00 87.62 98 SER A N 1
ATOM 764 C CA . SER A 1 98 ? 8.019 -8.098 13.026 1.00 87.62 98 SER A CA 1
ATOM 765 C C . SER A 1 98 ? 8.967 -7.617 14.123 1.00 87.62 98 SER A C 1
ATOM 767 O O . SER A 1 98 ? 9.151 -6.416 14.338 1.00 87.62 98 SER A O 1
ATOM 769 N N . ARG A 1 99 ? 9.580 -8.553 14.849 1.00 87.06 99 ARG A N 1
ATOM 770 C CA . ARG A 1 99 ? 10.653 -8.211 15.776 1.00 87.06 99 ARG A CA 1
ATOM 771 C C . ARG A 1 99 ? 11.788 -7.675 14.925 1.00 87.06 99 ARG A C 1
ATOM 773 O O . ARG A 1 99 ? 12.278 -8.377 14.042 1.00 87.06 99 ARG A O 1
ATOM 780 N N . LYS A 1 100 ? 12.200 -6.427 15.173 1.00 82.94 100 LYS A N 1
ATOM 781 C CA . LYS A 1 100 ? 13.464 -5.929 14.623 1.00 82.94 100 LYS A CA 1
ATOM 782 C C . LYS A 1 100 ? 14.510 -6.970 14.994 1.00 82.94 100 LYS A C 1
ATOM 784 O O . LYS A 1 100 ? 14.676 -7.242 16.186 1.00 82.94 100 LYS A O 1
ATOM 789 N N . ALA A 1 101 ? 15.122 -7.594 13.987 1.00 86.06 101 ALA A N 1
ATOM 790 C CA . ALA A 1 101 ? 16.156 -8.585 14.225 1.00 86.06 101 ALA A CA 1
ATOM 791 C C . ALA A 1 101 ? 17.149 -7.974 15.223 1.00 86.06 101 ALA A C 1
ATOM 793 O O . ALA A 1 101 ? 17.499 -6.794 15.059 1.00 86.06 101 ALA A O 1
ATOM 794 N N . PRO A 1 102 ? 17.527 -8.701 16.292 1.00 85.56 102 PRO A N 1
ATOM 795 C CA . PRO A 1 102 ? 18.493 -8.182 17.242 1.00 85.56 102 PRO A CA 1
ATOM 796 C C . PRO A 1 102 ? 19.695 -7.683 16.438 1.00 85.56 102 PRO A C 1
ATOM 798 O O . PRO A 1 102 ? 20.113 -8.373 15.500 1.00 85.56 102 PRO A O 1
ATOM 801 N N . PRO A 1 103 ? 20.190 -6.461 16.719 1.00 85.06 103 PRO A N 1
ATOM 802 C CA . PRO A 1 103 ? 21.287 -5.899 15.954 1.00 85.06 103 PRO A CA 1
ATOM 803 C C . PRO A 1 103 ? 22.404 -6.943 15.915 1.00 85.06 103 PRO A C 1
ATOM 805 O O . PRO A 1 103 ? 22.695 -7.530 16.965 1.00 85.06 103 PRO A O 1
ATOM 808 N N . PRO A 1 104 ? 22.984 -7.221 14.732 1.00 87.12 104 PRO A N 1
ATOM 809 C CA . PRO A 1 104 ? 23.987 -8.263 14.606 1.00 87.12 104 PRO A CA 1
ATOM 810 C C . PRO A 1 104 ? 25.065 -8.025 15.667 1.00 87.12 104 PRO A C 1
ATOM 812 O O . PRO A 1 104 ? 25.426 -6.861 15.900 1.00 87.12 104 PRO A O 1
ATOM 815 N N . PRO A 1 105 ? 25.532 -9.084 16.357 1.00 89.06 105 PRO A N 1
ATOM 816 C CA . PRO A 1 105 ? 26.502 -8.947 17.432 1.00 89.06 105 PRO A CA 1
ATOM 817 C C . PRO A 1 105 ? 27.662 -8.112 16.906 1.00 89.06 105 PRO A C 1
ATOM 819 O O . PRO A 1 105 ? 28.287 -8.469 15.907 1.00 89.06 105 PRO A O 1
ATOM 822 N N . LYS A 1 106 ? 27.892 -6.946 17.527 1.00 84.75 106 LYS A N 1
ATOM 823 C CA . LYS A 1 106 ? 28.976 -6.047 17.131 1.00 84.75 106 LYS A CA 1
ATOM 824 C C . LYS A 1 106 ? 30.254 -6.867 17.200 1.00 84.75 106 LYS A C 1
ATOM 826 O O . LYS A 1 106 ? 30.690 -7.217 18.295 1.00 84.75 106 LYS A O 1
ATOM 831 N N . THR A 1 107 ? 30.826 -7.193 16.043 1.00 81.56 107 THR A N 1
ATOM 832 C CA . THR A 1 107 ? 32.111 -7.884 15.974 1.00 81.56 107 THR A CA 1
ATOM 833 C C . THR A 1 107 ? 33.088 -7.098 16.842 1.00 81.56 107 THR A C 1
ATOM 835 O O . THR A 1 107 ? 33.164 -5.872 16.663 1.00 81.56 107 THR A O 1
ATOM 838 N N . PRO A 1 108 ? 33.781 -7.739 17.799 1.00 77.56 108 PRO A N 1
ATOM 839 C CA . PRO A 1 108 ? 34.707 -7.040 18.671 1.00 77.56 108 PRO A CA 1
ATOM 840 C C . PRO A 1 108 ? 35.683 -6.279 17.781 1.00 77.56 108 PRO A C 1
ATOM 842 O O . PRO A 1 108 ? 36.363 -6.870 16.939 1.00 77.56 108 PRO A O 1
ATOM 845 N N . LYS A 1 109 ? 35.695 -4.946 17.907 1.00 75.00 109 LYS A N 1
ATOM 846 C CA . LYS A 1 109 ? 36.720 -4.122 17.269 1.00 75.00 109 LYS A CA 1
ATOM 847 C C . LYS A 1 109 ? 38.047 -4.694 17.747 1.00 75.00 109 LYS A C 1
ATOM 849 O O . LYS A 1 109 ? 38.336 -4.601 18.937 1.00 75.00 109 LYS A O 1
ATOM 854 N N . LYS A 1 110 ? 38.812 -5.314 16.840 1.00 70.56 110 LYS A N 1
ATOM 855 C CA . LYS A 1 110 ? 40.202 -5.691 17.100 1.00 70.56 110 LYS A CA 1
ATOM 856 C C . LYS A 1 110 ? 40.875 -4.459 17.689 1.00 70.56 110 LYS A C 1
ATOM 858 O O . LYS A 1 110 ? 40.960 -3.430 17.013 1.00 70.56 110 LYS A O 1
ATOM 863 N N . ALA A 1 111 ? 41.264 -4.561 18.957 1.00 66.75 111 ALA A N 1
ATOM 864 C CA . ALA A 1 111 ? 42.147 -3.604 19.582 1.00 66.75 111 ALA A CA 1
ATOM 865 C C . ALA A 1 111 ? 43.363 -3.493 18.660 1.00 66.75 111 ALA A C 1
ATOM 867 O O . ALA A 1 111 ? 44.036 -4.488 18.390 1.00 66.75 111 ALA A O 1
ATOM 868 N N . LYS A 1 112 ? 43.563 -2.309 18.078 1.00 62.25 112 LYS A N 1
ATOM 869 C CA . LYS A 1 112 ? 44.845 -1.984 17.472 1.00 62.25 112 LYS A CA 1
ATOM 870 C C . LYS A 1 112 ? 45.818 -1.912 18.637 1.00 62.25 112 LYS A C 1
ATOM 872 O O . LYS A 1 112 ? 45.678 -1.035 19.480 1.00 62.25 112 LYS A O 1
ATOM 877 N N . THR A 1 113 ? 46.705 -2.892 18.695 1.00 60.62 113 THR A N 1
ATOM 878 C CA . THR A 1 113 ? 47.846 -2.936 19.596 1.00 60.62 113 THR A CA 1
ATOM 879 C C . THR A 1 113 ? 48.692 -1.680 19.406 1.00 60.62 113 THR A C 1
ATOM 881 O O . THR A 1 113 ? 48.867 -1.199 18.283 1.00 60.62 113 THR A O 1
ATOM 884 N N . ASP A 1 114 ? 49.153 -1.160 20.533 1.00 50.94 114 ASP A N 1
ATOM 885 C CA . ASP A 1 114 ? 49.794 0.132 20.720 1.00 50.94 114 ASP A CA 1
ATOM 886 C C . ASP A 1 114 ? 51.125 0.291 19.970 1.00 50.94 114 ASP A C 1
ATOM 888 O O . ASP A 1 114 ? 51.964 -0.609 19.941 1.00 50.94 114 ASP A O 1
ATOM 892 N N . GLY A 1 115 ? 51.335 1.488 19.418 1.00 53.97 115 GLY A N 1
ATOM 893 C CA . GLY A 1 115 ? 52.656 2.040 19.133 1.00 53.97 115 GLY A CA 1
ATOM 894 C C . GLY A 1 115 ? 53.026 3.008 20.255 1.00 53.97 115 GLY A C 1
ATOM 895 O O . GLY A 1 115 ? 52.320 3.986 20.486 1.00 53.97 115 GLY A O 1
ATOM 896 N N . ALA A 1 116 ? 54.103 2.690 20.965 1.00 55.41 116 ALA A N 1
ATOM 897 C CA . ALA A 1 116 ? 54.622 3.405 22.121 1.00 55.41 116 ALA A CA 1
ATOM 898 C C . ALA A 1 116 ? 55.128 4.827 21.799 1.00 55.41 116 ALA A C 1
ATOM 900 O O . ALA A 1 116 ? 55.895 5.015 20.858 1.00 55.41 116 ALA A O 1
ATOM 901 N N . SER A 1 117 ? 54.817 5.800 22.663 1.00 50.09 117 SER A N 1
ATOM 902 C CA . SER A 1 117 ? 55.771 6.849 23.046 1.00 50.09 117 SER A CA 1
ATOM 903 C C . SER A 1 117 ? 55.501 7.293 24.490 1.00 50.09 117 SER A C 1
ATOM 905 O O . SER A 1 117 ? 54.358 7.492 24.897 1.00 50.09 117 SER A O 1
ATOM 907 N N . ASN A 1 118 ? 56.579 7.366 25.267 1.00 56.25 118 ASN A N 1
ATOM 908 C CA . ASN A 1 118 ? 56.633 7.750 26.678 1.00 56.25 118 ASN A CA 1
ATOM 909 C C . ASN A 1 118 ? 56.506 9.273 26.855 1.00 56.25 118 ASN A C 1
ATOM 911 O O . ASN A 1 118 ? 57.052 9.989 26.022 1.00 56.25 118 ASN A O 1
ATOM 915 N N . ASP A 1 119 ? 55.855 9.728 27.936 1.00 47.91 119 ASP A N 1
ATOM 916 C CA . ASP A 1 119 ? 56.353 10.707 28.942 1.00 47.91 119 ASP A CA 1
ATOM 917 C C . ASP A 1 119 ? 55.218 10.968 29.975 1.00 47.91 119 ASP A C 1
ATOM 919 O O . ASP A 1 119 ? 54.091 11.258 29.580 1.00 47.91 119 ASP A O 1
ATOM 923 N N . VAL A 1 120 ? 55.328 10.599 31.266 1.00 60.25 120 VAL A N 1
ATOM 924 C CA . VAL A 1 120 ? 55.902 11.386 32.397 1.00 60.25 120 VAL A CA 1
ATOM 925 C C . VAL A 1 120 ? 55.067 12.673 32.616 1.00 60.25 120 VAL A C 1
ATOM 927 O O . VAL A 1 120 ? 54.950 13.493 31.725 1.00 60.25 120 VAL A O 1
ATOM 930 N N . THR A 1 121 ? 54.359 12.956 33.721 1.00 44.81 121 THR A N 1
ATOM 931 C CA . THR A 1 121 ? 54.651 12.840 35.164 1.00 44.81 121 THR A CA 1
ATOM 932 C C . THR A 1 121 ? 53.366 13.156 35.976 1.00 44.81 121 THR A C 1
ATOM 934 O O . THR A 1 121 ? 52.580 13.971 35.510 1.00 44.81 121 THR A O 1
ATOM 937 N N . THR A 1 122 ? 53.219 12.575 37.187 1.00 40.81 122 THR A N 1
ATOM 938 C CA . THR A 1 122 ? 52.673 13.134 38.476 1.00 40.81 122 THR A CA 1
ATOM 939 C C . THR A 1 122 ? 51.375 13.987 38.503 1.00 40.81 122 THR A C 1
ATOM 941 O O . THR A 1 122 ? 51.119 14.787 37.628 1.00 40.81 122 THR A O 1
ATOM 944 N N . THR A 1 123 ? 50.490 13.991 39.512 1.00 42.69 123 THR A N 1
ATOM 945 C CA . THR A 1 123 ? 50.600 13.720 40.959 1.00 42.69 123 THR A CA 1
ATOM 946 C C . THR A 1 123 ? 49.193 13.668 41.593 1.00 42.69 123 THR A C 1
ATOM 948 O O . THR A 1 123 ? 48.334 14.491 41.312 1.00 42.69 123 THR A O 1
ATOM 951 N N . THR A 1 124 ? 49.000 12.721 42.517 1.00 43.84 124 THR A N 1
ATOM 952 C CA . THR A 1 124 ? 48.295 12.822 43.820 1.00 43.84 124 THR A CA 1
ATOM 953 C C . THR A 1 124 ? 47.085 13.770 44.018 1.00 43.84 124 THR A C 1
ATOM 955 O O . THR A 1 124 ? 47.253 14.982 44.062 1.00 43.84 124 THR A O 1
ATOM 958 N N . ARG A 1 125 ? 45.939 13.239 44.489 1.00 38.12 125 ARG A N 1
ATOM 959 C CA . ARG A 1 125 ? 45.540 13.243 45.927 1.00 38.12 125 ARG A CA 1
ATOM 960 C C . ARG A 1 125 ? 44.119 12.701 46.170 1.00 38.12 125 ARG A C 1
ATOM 962 O O . ARG A 1 125 ? 43.151 13.064 45.518 1.00 38.12 125 ARG A O 1
ATOM 969 N N . LYS A 1 126 ? 44.037 11.884 47.225 1.00 48.84 126 LYS A N 1
ATOM 970 C CA . LYS A 1 126 ? 42.860 11.462 48.009 1.00 48.84 126 LYS A CA 1
ATOM 971 C C . LYS A 1 126 ? 41.977 12.636 48.482 1.00 48.84 126 LYS A C 1
ATOM 973 O O . LYS A 1 126 ? 42.509 13.567 49.081 1.00 48.84 126 LYS A O 1
ATOM 978 N N . LYS A 1 127 ? 40.647 12.463 48.428 1.00 40.88 127 LYS A N 1
ATOM 979 C CA . LYS A 1 127 ? 39.664 12.824 49.488 1.00 40.88 127 LYS A CA 1
ATOM 980 C C . LYS A 1 127 ? 38.287 12.250 49.104 1.00 40.88 127 LYS A C 1
ATOM 982 O O . LYS A 1 127 ? 37.751 12.589 48.065 1.00 40.88 127 LYS A O 1
ATOM 987 N N . GLN A 1 128 ? 37.837 11.153 49.713 1.00 50.53 128 GLN A N 1
ATOM 988 C CA . GLN A 1 128 ? 36.920 11.090 50.864 1.00 50.53 128 GLN A CA 1
ATOM 989 C C . GLN A 1 128 ? 35.603 11.896 50.753 1.00 50.53 128 GLN A C 1
ATOM 991 O O . GLN A 1 128 ? 35.595 13.116 50.851 1.00 50.53 128 GLN A O 1
ATOM 996 N N . SER A 1 129 ? 34.506 11.126 50.807 1.00 39.56 129 SER A N 1
ATOM 997 C CA . SER A 1 129 ? 33.313 11.301 51.662 1.00 39.56 129 SER A CA 1
ATOM 998 C C . SER A 1 129 ? 31.981 11.809 51.065 1.00 39.56 129 SER A C 1
ATOM 1000 O O . SER A 1 129 ? 31.880 12.895 50.521 1.00 39.56 129 SER A O 1
ATOM 1002 N N . LYS A 1 130 ? 30.953 10.980 51.336 1.00 40.84 130 LYS A N 1
ATOM 1003 C CA . LYS A 1 130 ? 29.589 11.273 51.837 1.00 40.84 130 LYS A CA 1
ATOM 1004 C C . LYS A 1 130 ? 28.543 12.009 50.960 1.00 40.84 130 LYS A C 1
ATOM 1006 O O . LYS A 1 130 ? 28.552 13.218 50.832 1.00 40.84 130 LYS A O 1
ATOM 1011 N N . LYS A 1 131 ? 27.502 11.226 50.616 1.00 46.06 131 LYS A N 1
ATOM 1012 C CA . LYS A 1 131 ? 26.073 11.348 51.027 1.00 46.06 131 LYS A CA 1
ATOM 1013 C C . LYS A 1 131 ? 25.263 12.613 50.648 1.00 46.06 131 LYS A C 1
ATOM 1015 O O . LYS A 1 131 ? 25.453 13.657 51.251 1.00 46.06 131 LYS A O 1
ATOM 1020 N N . SER A 1 132 ? 24.218 12.402 49.826 1.00 38.69 132 SER A N 1
ATOM 1021 C CA . SER A 1 132 ? 22.817 12.940 49.834 1.00 38.69 132 SER A CA 1
ATOM 1022 C C . SER A 1 132 ? 22.336 13.140 48.377 1.00 38.69 132 SER A C 1
ATOM 1024 O O . SER A 1 132 ? 23.085 13.654 47.563 1.00 38.69 132 SER A O 1
ATOM 1026 N N . LYS A 1 133 ? 21.290 12.467 47.866 1.00 47.16 133 LYS A N 1
ATOM 1027 C CA . LYS A 1 133 ? 19.825 12.676 47.989 1.00 47.16 133 LYS A CA 1
ATOM 1028 C C . LYS A 1 133 ? 19.335 14.114 47.730 1.00 47.16 133 LYS A C 1
ATOM 1030 O O . LYS A 1 133 ? 19.258 14.855 48.697 1.00 47.16 133 LYS A O 1
ATOM 1035 N N . THR A 1 134 ? 18.884 14.385 46.493 1.00 36.66 134 THR A N 1
ATOM 1036 C CA . THR A 1 134 ? 17.652 15.125 46.069 1.00 36.66 134 THR A CA 1
ATOM 1037 C C . THR A 1 134 ? 17.641 15.196 44.525 1.00 36.66 134 THR A C 1
ATOM 1039 O O . THR A 1 134 ? 18.638 15.552 43.917 1.00 36.66 134 THR A O 1
ATOM 1042 N N . ALA A 1 135 ? 16.693 14.578 43.812 1.00 44.91 135 ALA A N 1
ATOM 1043 C CA . ALA A 1 135 ? 15.370 15.099 43.435 1.00 44.91 135 ALA A CA 1
ATOM 1044 C C . ALA A 1 135 ? 15.411 16.402 42.602 1.00 44.91 135 ALA A C 1
ATOM 1046 O O . ALA A 1 135 ? 15.484 17.485 43.171 1.00 44.91 135 ALA A O 1
ATOM 1047 N N . SER A 1 136 ? 15.347 16.278 41.265 1.00 40.84 136 SER A N 1
ATOM 1048 C CA . SER A 1 136 ? 14.617 17.167 40.325 1.00 40.84 136 SER A CA 1
ATOM 1049 C C . SER A 1 136 ? 14.947 16.817 38.857 1.00 40.84 136 SER A C 1
ATOM 1051 O O . SER A 1 136 ? 15.928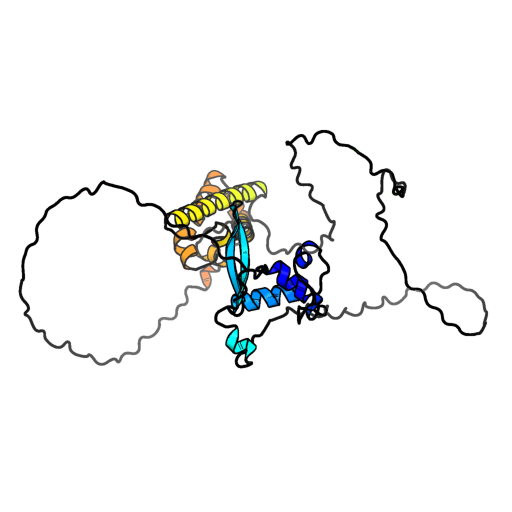 17.269 38.277 1.00 40.84 136 SER A O 1
ATOM 1053 N N . GLN A 1 137 ? 14.113 15.972 38.243 1.00 43.31 137 GLN A N 1
ATOM 1054 C CA . GLN A 1 137 ? 13.927 15.896 36.784 1.00 43.31 137 GLN A CA 1
ATOM 1055 C C . GLN A 1 137 ? 12.886 16.977 36.439 1.00 43.31 137 GLN A C 1
ATOM 1057 O O . GLN A 1 137 ? 11.811 16.970 37.021 1.00 43.31 137 GLN A O 1
ATOM 1062 N N . SER A 1 138 ? 13.239 18.073 35.765 1.00 38.62 138 SER A N 1
ATOM 1063 C CA . SER A 1 138 ? 13.510 18.241 34.328 1.00 38.62 138 SER A CA 1
ATOM 1064 C C . SER A 1 138 ? 12.250 18.581 33.521 1.00 38.62 138 SER A C 1
ATOM 1066 O O . SER A 1 138 ? 11.678 17.715 32.865 1.00 38.62 138 SER A O 1
ATOM 1068 N N . ASP A 1 139 ? 11.892 19.865 33.494 1.00 47.84 139 ASP A N 1
ATOM 1069 C CA . ASP A 1 139 ? 11.141 20.456 32.386 1.00 47.84 139 ASP A CA 1
ATOM 1070 C C . ASP A 1 139 ? 12.133 20.834 31.280 1.00 47.84 139 ASP A C 1
ATOM 1072 O O . ASP A 1 139 ? 12.861 21.822 31.371 1.00 47.84 139 ASP A O 1
ATOM 1076 N N . LYS A 1 140 ? 12.200 20.018 30.226 1.00 45.38 140 LYS A N 1
ATOM 1077 C CA . LYS A 1 140 ? 12.912 20.356 28.986 1.00 45.38 140 LYS A CA 1
ATOM 1078 C C . LYS A 1 140 ? 11.888 20.582 27.880 1.00 45.38 140 LYS A C 1
ATOM 1080 O O . LYS A 1 140 ? 11.558 19.664 27.135 1.00 45.38 140 LYS A O 1
ATOM 1085 N N . LYS A 1 141 ? 11.407 21.822 27.757 1.00 46.28 141 LYS A N 1
ATOM 1086 C CA . LYS A 1 141 ? 10.818 22.322 26.507 1.00 46.28 141 LYS A CA 1
ATOM 1087 C C . LYS A 1 141 ? 11.959 22.511 25.504 1.00 46.28 141 LYS A C 1
ATOM 1089 O O . LYS A 1 141 ? 12.885 23.279 25.756 1.00 46.28 141 LYS A O 1
ATOM 1094 N N . GLY A 1 142 ? 11.931 21.758 24.407 1.00 38.00 142 GLY A N 1
ATOM 1095 C CA . GLY A 1 142 ? 12.912 21.870 23.329 1.00 38.00 142 GLY A CA 1
ATOM 1096 C C . GLY A 1 142 ? 12.811 23.235 22.652 1.00 38.00 142 GLY A C 1
ATOM 1097 O O . GLY A 1 142 ? 11.779 23.554 22.070 1.00 38.00 142 GLY A O 1
ATOM 1098 N N . LYS A 1 143 ? 13.873 24.040 22.753 1.00 54.09 143 LYS A N 1
ATOM 1099 C CA . LYS A 1 143 ? 14.032 25.310 22.034 1.00 54.09 143 LYS A CA 1
ATOM 1100 C C . LYS A 1 143 ? 14.654 25.000 20.668 1.00 54.09 143 LYS A C 1
ATOM 1102 O O . LYS A 1 143 ? 15.776 24.499 20.608 1.00 54.09 143 LYS A O 1
ATOM 1107 N N . THR A 1 144 ? 13.916 25.251 19.590 1.00 47.25 144 THR A N 1
ATOM 1108 C CA . THR A 1 144 ? 14.421 25.149 18.214 1.00 47.25 144 THR A CA 1
ATOM 1109 C C . THR A 1 144 ? 15.411 26.284 17.973 1.00 47.25 144 THR A C 1
ATOM 1111 O O . THR A 1 144 ? 15.071 27.454 18.122 1.00 47.25 144 THR A O 1
ATOM 1114 N N . VAL A 1 145 ? 16.647 25.933 17.629 1.00 44.53 145 VAL A N 1
ATOM 1115 C CA . VAL A 1 145 ? 17.714 26.881 17.297 1.00 44.53 145 VAL A CA 1
ATOM 1116 C C . VAL A 1 145 ? 17.763 27.014 15.780 1.00 44.53 145 VAL A C 1
ATOM 1118 O O . VAL A 1 145 ? 17.970 26.021 15.084 1.00 44.53 145 VAL A O 1
ATOM 1121 N N . VAL A 1 146 ? 17.573 28.229 15.268 1.00 56.03 146 VAL A N 1
ATOM 1122 C CA . VAL A 1 146 ? 17.671 28.537 13.835 1.00 56.03 146 VAL A CA 1
ATOM 1123 C C . VAL A 1 146 ? 19.009 29.229 13.582 1.00 56.03 146 VAL A C 1
ATOM 1125 O O . VAL A 1 146 ? 19.369 30.173 14.282 1.00 56.03 146 VAL A O 1
ATOM 1128 N N . ILE A 1 147 ? 19.768 28.749 12.594 1.00 53.75 147 ILE A N 1
ATOM 1129 C CA . ILE A 1 147 ? 21.064 29.322 12.209 1.00 53.75 147 ILE A CA 1
ATOM 1130 C C . ILE A 1 147 ? 20.841 30.230 10.996 1.00 53.75 147 ILE A C 1
ATOM 1132 O O . ILE A 1 147 ? 20.502 29.745 9.919 1.00 53.75 147 ILE A O 1
ATOM 1136 N N . ARG A 1 148 ? 21.068 31.539 11.155 1.00 50.16 148 ARG A N 1
ATOM 1137 C CA . ARG A 1 148 ? 21.184 32.500 10.045 1.00 50.16 148 ARG A CA 1
ATOM 1138 C C . ARG A 1 148 ? 22.551 33.182 10.121 1.00 50.16 148 ARG A C 1
ATOM 1140 O O . ARG A 1 148 ? 22.962 33.641 11.181 1.00 50.16 148 ARG A O 1
ATOM 1147 N N . ASN A 1 149 ? 23.273 33.209 9.002 1.00 47.59 149 ASN A N 1
ATOM 1148 C CA . ASN A 1 149 ? 24.569 33.889 8.840 1.00 47.59 149 ASN A CA 1
ATOM 1149 C C . ASN A 1 149 ? 25.633 33.551 9.906 1.00 47.59 149 ASN A C 1
ATOM 1151 O O . ASN A 1 149 ? 26.366 34.422 10.368 1.00 47.59 149 ASN A O 1
ATOM 1155 N N . GLY A 1 150 ? 25.722 32.279 10.313 1.00 54.31 150 GLY A N 1
ATOM 1156 C CA . GLY A 1 150 ? 26.805 31.786 11.175 1.00 54.31 150 GLY A CA 1
ATOM 1157 C C . GLY A 1 150 ? 26.798 32.302 12.620 1.00 54.31 150 GLY A C 1
ATOM 1158 O O . GLY A 1 150 ? 27.744 32.027 13.356 1.00 54.31 150 GLY A O 1
ATOM 1159 N N . LYS A 1 151 ? 25.750 33.013 13.055 1.00 43.78 151 LYS A N 1
ATOM 1160 C CA . LYS A 1 151 ? 25.565 33.433 14.450 1.00 43.78 151 LYS A CA 1
ATOM 1161 C C . LYS A 1 151 ? 24.288 32.824 15.022 1.00 43.78 151 LYS A C 1
ATOM 1163 O O . LYS A 1 151 ? 23.258 32.756 14.358 1.00 43.78 151 LYS A O 1
ATOM 1168 N N . PHE A 1 152 ? 24.386 32.347 16.260 1.00 56.84 152 PHE A N 1
ATOM 1169 C CA . PHE A 1 152 ? 23.271 31.759 16.996 1.00 56.84 152 PHE A CA 1
ATOM 1170 C C . PHE A 1 152 ? 22.341 32.865 17.491 1.00 56.84 152 PHE A C 1
ATOM 1172 O O . PHE A 1 152 ? 22.790 33.758 18.206 1.00 56.84 152 PHE A O 1
ATOM 1179 N N . TYR A 1 153 ? 21.059 32.784 17.135 1.00 68.75 153 TYR A N 1
ATOM 1180 C CA . TYR A 1 153 ? 20.021 33.663 17.667 1.00 68.75 153 TYR A CA 1
ATOM 1181 C C . TYR A 1 153 ? 18.929 32.823 18.326 1.00 68.75 153 TYR A C 1
ATOM 1183 O O . TYR A 1 153 ? 18.507 31.797 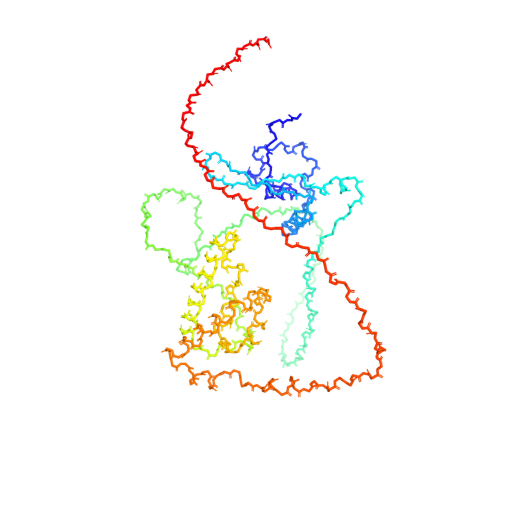17.787 1.00 68.75 153 TYR A O 1
ATOM 1191 N N . VAL A 1 154 ? 18.492 33.250 19.507 1.00 67.50 154 VAL A N 1
ATOM 1192 C CA . VAL A 1 154 ? 17.328 32.693 20.196 1.00 67.50 154 VAL A CA 1
ATOM 1193 C C . VAL A 1 154 ? 16.238 33.751 20.061 1.00 67.50 154 VAL A C 1
ATOM 1195 O O . VAL A 1 154 ? 16.375 34.785 20.702 1.00 67.50 154 VAL A O 1
ATOM 1198 N N . PRO A 1 155 ? 15.228 33.560 19.196 1.00 61.31 155 PRO A N 1
ATOM 1199 C CA . PRO A 1 155 ? 14.149 34.531 19.073 1.00 61.31 155 PRO A CA 1
ATOM 1200 C C . PRO A 1 155 ? 13.335 34.579 20.372 1.00 61.31 155 PRO A C 1
ATOM 1202 O O . PRO A 1 155 ? 13.046 33.531 20.968 1.00 61.31 155 PRO A O 1
ATOM 1205 N N . ASP A 1 156 ? 13.016 35.794 20.812 1.00 64.12 156 ASP A N 1
ATOM 1206 C CA . ASP A 1 156 ? 12.119 36.046 21.935 1.00 64.12 156 ASP A CA 1
ATOM 1207 C C . ASP A 1 156 ? 10.674 35.715 21.535 1.00 64.12 156 ASP A C 1
ATOM 1209 O O . ASP A 1 156 ? 10.303 35.737 20.362 1.00 64.12 156 ASP A O 1
ATOM 1213 N N . ALA A 1 157 ? 9.878 35.281 22.512 1.00 55.47 157 ALA A N 1
ATOM 1214 C CA . ALA A 1 157 ? 8.617 34.571 22.287 1.00 55.47 157 ALA A CA 1
ATOM 1215 C C . ALA A 1 157 ? 7.435 35.468 21.870 1.00 55.47 157 ALA A C 1
ATOM 1217 O O . ALA A 1 157 ? 6.321 34.958 21.755 1.00 55.47 157 ALA A O 1
ATOM 1218 N N . ASP A 1 158 ? 7.681 36.753 21.608 1.00 54.69 158 ASP A N 1
ATOM 1219 C CA . ASP A 1 158 ? 6.637 37.776 21.508 1.00 54.69 158 ASP A CA 1
ATOM 1220 C C . ASP A 1 158 ? 6.497 38.394 20.094 1.00 54.69 158 ASP A C 1
ATOM 1222 O O . ASP A 1 158 ? 5.632 39.234 19.884 1.00 54.69 158 ASP A O 1
ATOM 1226 N N . ASP A 1 159 ? 7.263 37.928 19.094 1.00 51.25 159 ASP A N 1
ATOM 1227 C CA . ASP A 1 159 ? 7.274 38.480 17.716 1.00 51.25 159 ASP A CA 1
ATOM 1228 C C . ASP A 1 159 ? 6.427 37.688 16.686 1.00 51.25 159 ASP A C 1
ATOM 1230 O O . ASP A 1 159 ? 6.652 37.765 15.478 1.00 51.25 159 ASP A O 1
ATOM 1234 N N . PHE A 1 160 ? 5.431 36.912 17.125 1.00 46.25 160 PHE A N 1
ATOM 1235 C CA . PHE A 1 160 ? 4.462 36.273 16.216 1.00 46.25 160 PHE A CA 1
ATOM 1236 C C . PHE A 1 160 ? 3.152 37.064 16.144 1.00 46.25 160 PHE A C 1
ATOM 1238 O O . PHE A 1 160 ? 2.072 36.516 16.362 1.00 46.25 160 PHE A O 1
ATOM 1245 N N . GLU A 1 161 ? 3.237 38.348 15.800 1.00 46.88 161 GLU A N 1
ATOM 1246 C CA . GLU A 1 161 ? 2.073 39.101 15.341 1.00 46.88 161 GLU A CA 1
ATOM 1247 C C . GLU A 1 161 ? 2.190 39.456 13.854 1.00 46.88 161 GLU A C 1
ATOM 1249 O O . GLU A 1 161 ? 3.061 40.199 13.421 1.00 46.88 161 GLU A O 1
ATOM 1254 N N . ASN A 1 162 ? 1.220 38.921 13.111 1.00 50.22 162 ASN A N 1
ATOM 1255 C CA . ASN A 1 162 ? 0.546 39.552 11.981 1.00 50.22 162 ASN A CA 1
ATOM 1256 C C . ASN A 1 162 ? 1.365 39.841 10.706 1.00 50.22 162 ASN A C 1
ATOM 1258 O O . ASN A 1 162 ? 1.968 40.894 10.533 1.00 50.22 162 ASN A O 1
ATOM 1262 N N . GLY A 1 163 ? 1.257 38.922 9.743 1.00 40.91 163 GLY A N 1
ATOM 1263 C CA . GLY A 1 163 ? 1.690 39.115 8.359 1.00 40.91 163 GLY A CA 1
ATOM 1264 C C . GLY A 1 163 ? 0.747 38.395 7.399 1.00 40.91 163 GLY A C 1
ATOM 1265 O O . GLY A 1 163 ? 1.057 37.314 6.909 1.00 40.91 163 GLY A O 1
ATOM 1266 N N . ASN A 1 164 ? -0.433 38.978 7.199 1.00 49.72 164 ASN A N 1
ATOM 1267 C CA . ASN A 1 164 ? -1.365 38.659 6.124 1.00 49.72 164 ASN A CA 1
ATOM 1268 C C . ASN A 1 164 ? -0.931 39.411 4.864 1.00 49.72 164 ASN A C 1
ATOM 1270 O O . ASN A 1 164 ? -1.355 40.550 4.758 1.00 49.72 164 ASN A O 1
ATOM 1274 N N . GLU A 1 165 ? -0.153 38.821 3.945 1.00 42.69 165 GLU A N 1
ATOM 1275 C CA . GLU A 1 165 ? -0.018 39.321 2.561 1.00 42.69 165 GLU A CA 1
ATOM 1276 C C . GLU A 1 165 ? 0.295 38.172 1.572 1.00 42.69 165 GLU A C 1
ATOM 1278 O O . GLU A 1 165 ? 1.339 37.532 1.653 1.00 42.69 165 GLU A O 1
ATOM 1283 N N . ASN A 1 166 ? -0.662 37.936 0.665 1.00 40.06 166 ASN A N 1
ATOM 1284 C CA . ASN A 1 166 ? -0.576 37.368 -0.690 1.00 40.06 166 ASN A CA 1
ATOM 1285 C C . ASN A 1 166 ? 0.179 36.045 -0.918 1.00 40.06 166 ASN A C 1
ATOM 1287 O O . ASN A 1 166 ? 1.381 35.993 -1.165 1.00 40.06 166 ASN A O 1
ATOM 1291 N N . PHE A 1 167 ? -0.610 34.970 -0.945 1.00 36.69 167 PHE A N 1
ATOM 1292 C CA . PHE A 1 167 ? -0.255 33.667 -1.495 1.00 36.69 167 PHE A CA 1
ATOM 1293 C C . PHE A 1 167 ? -0.511 33.688 -3.012 1.00 36.69 167 PHE A C 1
ATOM 1295 O O . PHE A 1 167 ? -1.634 33.445 -3.448 1.00 36.69 167 PHE A O 1
ATOM 1302 N N . ASP A 1 168 ? 0.510 34.033 -3.798 1.00 40.16 168 ASP A N 1
ATOM 1303 C CA . ASP A 1 168 ? 0.508 33.806 -5.246 1.00 40.16 168 ASP A CA 1
ATOM 1304 C C . ASP A 1 168 ? 0.587 32.290 -5.509 1.00 40.16 168 ASP A C 1
ATOM 1306 O O . ASP A 1 168 ? 1.569 31.621 -5.172 1.00 40.16 168 ASP A O 1
ATOM 1310 N N . GLU A 1 169 ? -0.490 31.738 -6.069 1.00 49.84 169 GLU A N 1
ATOM 1311 C CA . GLU A 1 169 ? -0.650 30.332 -6.448 1.00 49.84 169 GLU A CA 1
ATOM 1312 C C . GLU A 1 169 ? 0.155 29.988 -7.714 1.00 49.84 169 GLU A C 1
ATOM 1314 O O . GLU A 1 169 ? -0.450 29.673 -8.721 1.00 49.84 169 GLU A O 1
ATOM 1319 N N . ASP A 1 170 ? 1.493 30.022 -7.706 1.00 43.03 170 ASP A N 1
ATOM 1320 C CA . ASP A 1 170 ? 2.288 29.602 -8.884 1.00 43.03 170 ASP A CA 1
ATOM 1321 C C . ASP A 1 170 ? 3.724 29.126 -8.543 1.00 43.03 170 ASP A C 1
ATOM 1323 O O . ASP A 1 170 ? 4.666 29.397 -9.280 1.00 43.03 170 ASP A O 1
ATOM 1327 N N . ASP A 1 171 ? 3.954 28.401 -7.438 1.00 41.91 171 ASP A N 1
ATOM 1328 C CA . ASP A 1 171 ? 5.231 27.674 -7.254 1.00 41.91 171 ASP A CA 1
ATOM 1329 C C . ASP A 1 171 ? 5.129 26.523 -6.235 1.00 41.91 171 ASP A C 1
ATOM 1331 O O . ASP A 1 171 ? 5.563 26.618 -5.086 1.00 41.91 171 ASP A O 1
ATOM 1335 N N . PHE A 1 172 ? 4.579 25.375 -6.650 1.00 38.72 172 PHE A N 1
ATOM 1336 C CA . PHE A 1 172 ? 4.784 24.107 -5.932 1.00 38.72 172 PHE A CA 1
ATOM 1337 C C . PHE A 1 172 ? 6.196 23.563 -6.214 1.00 38.72 172 PHE A C 1
ATOM 1339 O O . PHE A 1 172 ? 6.393 22.472 -6.756 1.00 38.72 172 PHE A O 1
ATOM 1346 N N . GLY A 1 173 ? 7.201 24.334 -5.797 1.00 37.47 173 GLY A N 1
ATOM 1347 C CA . GLY A 1 173 ? 8.576 23.895 -5.647 1.00 37.47 173 GLY A CA 1
ATOM 1348 C C . GLY A 1 173 ? 8.650 22.807 -4.579 1.00 37.47 173 GLY A C 1
ATOM 1349 O O . GLY A 1 173 ? 8.691 23.075 -3.378 1.00 37.47 173 GLY A O 1
ATOM 1350 N N . LEU A 1 174 ? 8.665 21.550 -5.026 1.00 37.41 174 LEU A N 1
ATOM 1351 C CA . LEU A 1 174 ? 8.943 20.361 -4.224 1.00 37.41 174 LEU A CA 1
ATOM 1352 C C . LEU A 1 174 ? 10.351 20.480 -3.615 1.00 37.41 174 LEU A C 1
ATOM 1354 O O . LEU A 1 174 ? 11.347 20.013 -4.166 1.00 37.41 174 LEU A O 1
ATOM 1358 N N . GLY A 1 175 ? 10.432 21.138 -2.458 1.00 35.88 175 GLY A N 1
ATOM 1359 C CA . GLY A 1 175 ? 11.630 21.253 -1.640 1.00 35.88 175 GLY A CA 1
ATOM 1360 C C . GLY A 1 175 ? 12.065 19.878 -1.149 1.00 35.88 175 GLY A C 1
ATOM 1361 O O . GLY A 1 175 ? 11.665 19.414 -0.082 1.00 35.88 175 GLY A O 1
ATOM 1362 N N . THR A 1 176 ? 12.901 19.210 -1.939 1.00 40.25 176 THR A N 1
ATOM 1363 C CA . THR A 1 176 ? 13.581 17.977 -1.557 1.00 40.25 176 THR A CA 1
ATOM 1364 C C . THR A 1 176 ? 14.507 18.269 -0.379 1.00 40.25 176 THR A C 1
ATOM 1366 O O . THR A 1 176 ? 15.624 18.763 -0.551 1.00 40.25 176 THR A O 1
ATOM 1369 N N . PHE A 1 177 ? 14.058 17.954 0.835 1.00 39.75 177 PHE A N 1
ATOM 1370 C CA . PHE A 1 177 ? 14.914 17.887 2.015 1.00 39.75 177 PHE A CA 1
ATOM 1371 C C . PHE A 1 177 ? 15.944 16.770 1.815 1.00 39.75 177 PHE A C 1
ATOM 1373 O O . PHE A 1 177 ? 15.712 15.600 2.121 1.00 39.75 177 PHE A O 1
ATOM 1380 N N . ALA A 1 178 ? 17.104 17.139 1.273 1.00 41.31 178 ALA A N 1
ATOM 1381 C CA . ALA A 1 178 ? 18.258 16.268 1.133 1.00 41.31 178 ALA A CA 1
ATOM 1382 C C . ALA A 1 178 ? 18.870 15.986 2.515 1.00 41.31 178 ALA A C 1
ATOM 1384 O O . ALA A 1 178 ? 19.868 16.582 2.926 1.00 41.31 178 ALA A O 1
ATOM 1385 N N . HIS A 1 179 ? 18.283 15.040 3.244 1.00 36.91 179 HIS A N 1
ATOM 1386 C CA . HIS A 1 179 ? 18.970 14.385 4.347 1.00 36.91 179 HIS A CA 1
ATOM 1387 C C . HIS A 1 179 ? 20.176 13.620 3.782 1.00 36.91 179 HIS A C 1
ATOM 1389 O O . HIS A 1 179 ? 20.035 12.594 3.118 1.00 36.91 179 HIS A O 1
ATOM 1395 N N . ARG A 1 180 ? 21.387 14.126 4.050 1.00 44.75 180 ARG A N 1
ATOM 1396 C CA . ARG A 1 180 ? 22.652 13.410 3.826 1.00 44.75 180 ARG A CA 1
ATOM 1397 C C . ARG A 1 180 ? 22.708 12.180 4.736 1.00 44.75 180 ARG A C 1
ATOM 1399 O O . ARG A 1 180 ? 23.216 12.243 5.853 1.00 44.75 180 ARG A O 1
ATOM 1406 N N . VAL A 1 181 ? 22.206 11.055 4.242 1.00 45.22 181 VAL A N 1
ATOM 1407 C CA . VAL A 1 181 ? 22.454 9.725 4.808 1.00 45.22 181 VAL A CA 1
ATOM 1408 C C . VAL A 1 181 ? 23.628 9.103 4.049 1.00 45.22 181 VAL A C 1
ATOM 1410 O O . VAL A 1 181 ? 23.684 9.152 2.821 1.00 45.22 181 VAL A O 1
ATOM 1413 N N . GLY A 1 182 ? 24.613 8.592 4.789 1.00 41.19 182 GLY A N 1
ATOM 1414 C CA . GLY A 1 182 ? 25.909 8.143 4.277 1.00 41.19 182 GLY A CA 1
ATOM 1415 C C . GLY A 1 182 ? 25.821 7.201 3.072 1.00 41.19 182 GLY A C 1
ATOM 1416 O O . GLY A 1 182 ? 25.333 6.078 3.159 1.00 41.19 182 GLY A O 1
ATOM 1417 N N . SER A 1 183 ? 26.355 7.664 1.947 1.00 50.62 183 SER A N 1
ATOM 1418 C CA . SER A 1 183 ? 26.337 7.005 0.644 1.00 50.62 183 SER A CA 1
ATOM 1419 C C . SER A 1 183 ? 27.412 5.922 0.519 1.00 50.62 183 SER A C 1
ATOM 1421 O O . SER A 1 183 ? 28.390 6.152 -0.178 1.00 50.62 183 SER A O 1
ATOM 1423 N N . LYS A 1 184 ? 27.298 4.753 1.169 1.00 51.59 184 LYS A N 1
ATOM 1424 C CA . LYS A 1 184 ? 28.202 3.609 0.878 1.00 51.59 184 LYS A CA 1
ATOM 1425 C C . LYS A 1 184 ? 27.535 2.241 1.053 1.00 51.59 184 LYS A C 1
ATOM 1427 O O . LYS A 1 184 ? 27.863 1.512 1.977 1.00 51.59 184 LYS A O 1
ATOM 1432 N N . ALA A 1 185 ? 26.624 1.918 0.136 1.00 39.50 185 ALA A N 1
ATOM 1433 C CA . ALA A 1 185 ? 26.379 0.571 -0.398 1.00 39.50 185 ALA A CA 1
ATOM 1434 C C . ALA A 1 185 ? 25.295 0.683 -1.484 1.00 39.50 185 ALA A C 1
ATOM 1436 O O . ALA A 1 185 ? 24.148 0.297 -1.277 1.00 39.50 185 ALA A O 1
ATOM 1437 N N . CYS A 1 186 ? 25.621 1.285 -2.633 1.00 43.12 186 CYS A N 1
ATOM 1438 C CA . CYS A 1 186 ? 24.767 1.126 -3.805 1.00 43.12 186 CYS A CA 1
ATOM 1439 C C . CYS A 1 186 ? 24.792 -0.361 -4.169 1.00 43.12 186 CYS A C 1
ATOM 1441 O O . CYS A 1 186 ? 25.837 -0.912 -4.514 1.00 43.12 186 CYS A O 1
ATOM 1443 N N . ASN A 1 187 ? 23.647 -1.015 -3.987 1.00 46.34 187 ASN A N 1
ATOM 1444 C CA . ASN A 1 187 ? 23.428 -2.398 -4.363 1.00 46.34 187 ASN A CA 1
ATOM 1445 C C . ASN A 1 187 ? 23.846 -2.561 -5.834 1.00 46.34 187 ASN A C 1
ATOM 1447 O O . ASN A 1 187 ? 23.194 -2.037 -6.736 1.00 46.34 187 ASN A O 1
ATOM 1451 N N . ALA A 1 188 ? 24.981 -3.223 -6.069 1.00 55.09 188 ALA A N 1
ATOM 1452 C CA . ALA A 1 188 ? 25.626 -3.324 -7.378 1.00 55.09 188 ALA A CA 1
ATOM 1453 C C . ALA A 1 188 ? 24.802 -4.120 -8.409 1.00 55.09 188 ALA A C 1
ATOM 1455 O O . ALA A 1 188 ? 25.235 -4.270 -9.550 1.00 55.09 188 ALA A O 1
ATOM 1456 N N . GLN A 1 189 ? 23.635 -4.632 -8.011 1.00 57.78 189 GLN A N 1
ATOM 1457 C CA . GLN A 1 189 ? 22.777 -5.481 -8.827 1.00 57.78 189 GLN A CA 1
ATOM 1458 C C . GLN A 1 189 ? 21.819 -4.715 -9.753 1.00 57.78 189 GLN A C 1
ATOM 1460 O O . GLN A 1 189 ? 21.319 -5.316 -10.693 1.00 57.78 189 GLN A O 1
ATOM 1465 N N . ASN A 1 190 ? 21.638 -3.399 -9.585 1.00 66.12 190 ASN A N 1
ATOM 1466 C CA . ASN A 1 190 ? 20.738 -2.604 -10.436 1.00 66.12 190 ASN A CA 1
ATOM 1467 C C . ASN A 1 190 ? 21.497 -1.540 -11.234 1.00 66.12 190 ASN A C 1
ATOM 1469 O O . ASN A 1 190 ? 21.243 -0.341 -11.109 1.00 66.12 190 ASN A O 1
ATOM 1473 N N . LYS A 1 191 ? 22.473 -1.961 -12.044 1.00 81.06 191 LYS A N 1
ATOM 1474 C CA . LYS A 1 191 ? 23.002 -1.071 -13.083 1.00 81.06 191 LYS A CA 1
ATOM 1475 C C . LYS A 1 191 ? 21.929 -0.952 -14.163 1.00 81.06 191 LYS A C 1
ATOM 1477 O O . LYS A 1 191 ? 21.635 -1.942 -14.822 1.00 81.06 191 LYS A O 1
ATOM 1482 N N . ALA A 1 192 ? 21.330 0.230 -14.290 1.00 88.69 192 ALA A N 1
ATOM 1483 C CA . ALA A 1 192 ? 20.379 0.513 -15.359 1.00 88.69 192 ALA A CA 1
ATOM 1484 C C . ALA A 1 192 ? 21.057 0.299 -16.722 1.00 88.69 192 ALA A C 1
ATOM 1486 O O . ALA A 1 192 ? 22.182 0.758 -16.930 1.00 88.69 192 ALA A O 1
ATOM 1487 N N . VAL A 1 193 ? 20.378 -0.417 -17.619 1.00 93.38 193 VAL A N 1
ATOM 1488 C CA . VAL A 1 193 ? 20.846 -0.702 -18.985 1.00 93.38 193 VAL A CA 1
ATOM 1489 C C . VAL A 1 193 ? 20.775 0.562 -19.844 1.00 93.38 193 VAL A C 1
ATOM 1491 O O . VAL A 1 193 ? 21.631 0.790 -20.703 1.00 93.38 193 VAL A O 1
ATOM 1494 N N . LEU A 1 194 ? 19.775 1.404 -19.575 1.00 93.50 194 LEU A N 1
ATOM 1495 C CA . LEU A 1 194 ? 19.513 2.643 -20.293 1.00 93.50 194 LEU A CA 1
ATOM 1496 C C . LEU A 1 194 ? 20.088 3.887 -19.587 1.00 93.50 194 LEU A C 1
ATOM 1498 O O . LEU A 1 194 ? 20.156 3.945 -18.354 1.00 93.50 194 LEU A O 1
ATOM 1502 N N . PRO A 1 195 ? 20.443 4.933 -20.357 1.00 95.31 195 PRO A N 1
ATOM 1503 C CA . PRO A 1 195 ? 20.597 6.294 -19.855 1.00 95.31 195 PRO A CA 1
ATOM 1504 C C . PRO A 1 195 ? 19.391 6.748 -19.024 1.00 95.31 195 PRO A C 1
ATOM 1506 O O . PRO A 1 195 ? 18.246 6.385 -19.300 1.00 95.31 195 PRO A O 1
ATOM 1509 N N . LYS A 1 196 ? 19.640 7.582 -18.008 1.00 94.94 196 LYS A N 1
ATOM 1510 C CA . LYS A 1 196 ? 18.601 8.016 -17.054 1.00 94.94 196 LYS A CA 1
ATOM 1511 C C . LYS A 1 196 ? 17.430 8.734 -17.726 1.00 94.94 196 LYS A C 1
ATOM 1513 O O . LYS A 1 196 ? 16.289 8.499 -17.354 1.00 94.94 196 LYS A O 1
ATOM 1518 N N . GLU A 1 197 ? 17.716 9.570 -18.719 1.00 96.75 197 GLU A N 1
ATOM 1519 C CA . GLU A 1 197 ? 16.706 10.336 -19.456 1.00 96.75 197 GLU A CA 1
ATOM 1520 C C . GLU A 1 197 ? 15.756 9.416 -20.235 1.00 96.75 197 GLU A C 1
ATOM 1522 O O . GLU A 1 197 ? 14.542 9.481 -20.072 1.00 96.75 197 GLU A O 1
ATOM 1527 N N . GLN A 1 198 ? 16.310 8.460 -20.982 1.00 97.38 198 GLN A N 1
ATOM 1528 C CA . GLN A 1 198 ? 15.533 7.464 -21.728 1.00 97.38 198 GLN A CA 1
ATOM 1529 C C . GLN A 1 198 ? 14.790 6.498 -20.807 1.00 97.38 198 GLN A C 1
ATOM 1531 O O . GLN A 1 198 ? 13.672 6.091 -21.112 1.00 97.38 198 GLN A O 1
ATOM 1536 N N . THR A 1 199 ? 15.384 6.167 -19.656 1.00 96.94 199 THR A N 1
ATOM 1537 C CA . THR A 1 199 ? 14.713 5.376 -18.618 1.00 96.94 199 THR A CA 1
ATOM 1538 C C . THR A 1 199 ? 13.463 6.108 -18.136 1.00 96.94 199 THR A C 1
ATOM 1540 O O . THR A 1 199 ? 12.402 5.499 -18.076 1.00 96.94 199 THR A O 1
ATOM 1543 N N . GLN A 1 200 ? 13.552 7.411 -17.850 1.00 97.25 200 GLN A N 1
ATOM 1544 C CA . GLN A 1 200 ? 12.403 8.194 -17.394 1.00 97.25 200 GLN A CA 1
ATOM 1545 C C . GLN A 1 200 ? 11.312 8.292 -18.467 1.00 97.25 200 GLN A C 1
ATOM 1547 O O . GLN A 1 200 ? 10.149 8.035 -18.168 1.00 97.25 200 GLN A O 1
ATOM 1552 N N . MET A 1 201 ? 11.684 8.553 -19.726 1.00 97.81 201 MET A N 1
ATOM 1553 C CA . MET A 1 201 ? 10.726 8.556 -20.840 1.00 97.81 201 MET A CA 1
ATOM 1554 C C . MET A 1 201 ? 10.008 7.206 -20.989 1.00 97.81 201 MET A C 1
ATOM 1556 O O . MET A 1 201 ? 8.801 7.159 -21.240 1.00 97.81 201 MET A O 1
ATOM 1560 N N . LEU A 1 202 ? 10.730 6.097 -20.792 1.00 97.75 202 LEU A N 1
ATOM 1561 C CA . LEU A 1 202 ? 10.144 4.761 -20.810 1.00 97.75 202 LEU A CA 1
ATOM 1562 C C . LEU A 1 202 ? 9.213 4.530 -19.611 1.00 97.75 202 LEU A C 1
ATOM 1564 O O . LEU A 1 202 ? 8.131 3.977 -19.800 1.00 97.75 202 LEU A O 1
ATOM 1568 N N . VAL A 1 203 ? 9.576 4.985 -18.407 1.00 97.38 203 VAL A N 1
ATOM 1569 C CA . VAL A 1 203 ? 8.697 4.938 -17.221 1.00 97.38 203 VAL A CA 1
ATOM 1570 C C . VAL A 1 203 ? 7.400 5.696 -17.481 1.00 97.38 203 VAL A C 1
ATOM 1572 O O . VAL A 1 203 ? 6.326 5.152 -17.234 1.00 97.38 203 VAL A O 1
ATOM 1575 N N . ASP A 1 204 ? 7.471 6.908 -18.029 1.00 97.88 204 ASP A N 1
ATOM 1576 C CA . ASP A 1 204 ? 6.287 7.725 -18.312 1.00 97.88 204 ASP A CA 1
ATOM 1577 C C . ASP A 1 204 ? 5.387 7.057 -19.363 1.00 97.88 204 ASP A C 1
ATOM 1579 O O . ASP A 1 204 ? 4.158 7.023 -19.224 1.00 97.88 204 ASP A O 1
ATOM 1583 N N . ARG A 1 205 ? 5.994 6.433 -20.382 1.00 97.69 205 ARG A N 1
ATOM 1584 C CA . ARG A 1 205 ? 5.277 5.645 -21.393 1.00 97.69 205 ARG A CA 1
ATOM 1585 C C . ARG A 1 205 ? 4.619 4.396 -20.800 1.00 97.69 205 ARG A C 1
ATOM 1587 O O . ARG A 1 205 ? 3.467 4.117 -21.133 1.00 97.69 205 ARG A O 1
ATOM 1594 N N . ILE A 1 206 ? 5.310 3.663 -19.923 1.00 97.06 206 ILE A N 1
ATOM 1595 C CA . ILE A 1 206 ? 4.753 2.503 -19.205 1.00 97.06 206 ILE A CA 1
ATOM 1596 C C . ILE A 1 206 ? 3.598 2.954 -18.310 1.00 97.06 206 ILE A C 1
ATOM 1598 O O . ILE A 1 206 ? 2.528 2.356 -18.353 1.00 97.06 206 ILE A O 1
ATOM 1602 N N . LYS A 1 207 ? 3.765 4.045 -17.559 1.00 97.25 207 LYS A N 1
ATOM 1603 C CA . LYS A 1 207 ? 2.726 4.594 -16.683 1.00 97.25 207 LYS A CA 1
ATOM 1604 C C . LYS A 1 207 ? 1.466 4.951 -17.468 1.00 97.25 207 LYS A C 1
ATOM 1606 O O . LYS A 1 207 ? 0.379 4.542 -17.076 1.00 97.25 207 LYS A O 1
ATOM 1611 N N . LYS A 1 208 ? 1.607 5.633 -18.611 1.00 97.69 208 LYS A N 1
ATOM 1612 C CA . LYS A 1 208 ? 0.477 5.947 -19.499 1.00 97.69 208 LYS A CA 1
ATOM 1613 C C . LYS A 1 208 ? -0.229 4.683 -19.997 1.00 97.69 208 LYS A C 1
ATOM 1615 O O . LYS A 1 208 ? -1.454 4.652 -20.036 1.00 97.69 208 LYS A O 1
ATOM 1620 N N . LEU A 1 209 ? 0.528 3.645 -20.352 1.00 96.81 209 LEU A N 1
ATOM 1621 C CA . LEU A 1 209 ? -0.026 2.368 -20.801 1.00 96.81 209 LEU A CA 1
ATOM 1622 C C . LEU A 1 209 ? -0.819 1.662 -19.689 1.00 96.81 209 LEU A C 1
ATOM 1624 O O . LEU A 1 209 ? -1.946 1.243 -19.927 1.00 96.81 209 LEU A O 1
ATOM 1628 N N . VAL A 1 210 ? -0.266 1.585 -18.476 1.00 96.06 210 VAL A N 1
ATOM 1629 C CA . VAL A 1 210 ? -0.936 0.952 -17.327 1.00 96.06 210 VAL A CA 1
ATOM 1630 C C . VAL A 1 210 ? -2.169 1.752 -16.889 1.00 96.06 210 VAL A C 1
ATOM 1632 O O . VAL A 1 210 ? -3.178 1.154 -16.522 1.00 96.06 210 VAL A O 1
ATOM 1635 N N . SER A 1 211 ? -2.140 3.087 -16.981 1.00 96.75 211 SER A N 1
ATOM 1636 C CA . SER A 1 211 ? -3.331 3.920 -16.762 1.00 96.75 211 SER A CA 1
ATOM 1637 C C . SER A 1 211 ? -4.449 3.603 -17.757 1.00 96.75 211 SER A C 1
ATOM 1639 O O . SER A 1 211 ? -5.590 3.441 -17.339 1.00 96.75 211 SER A O 1
ATOM 1641 N N . LEU A 1 212 ? -4.127 3.453 -19.048 1.00 96.75 212 LEU A N 1
ATOM 1642 C CA . LEU A 1 212 ? -5.119 3.089 -20.066 1.00 96.75 212 LEU A CA 1
ATOM 1643 C C . LEU A 1 212 ? -5.734 1.707 -19.810 1.00 96.75 212 LEU A C 1
ATOM 1645 O O . LEU A 1 212 ? -6.930 1.537 -20.018 1.00 96.75 212 LEU A O 1
ATOM 1649 N N . TRP A 1 213 ? -4.955 0.738 -19.321 1.00 95.44 213 TRP A N 1
ATOM 1650 C CA . TRP A 1 213 ? -5.495 -0.571 -18.932 1.00 95.44 213 TRP A CA 1
ATOM 1651 C C . TRP A 1 213 ? -6.411 -0.489 -17.718 1.00 95.44 213 TRP A C 1
ATOM 1653 O O . TRP A 1 213 ? -7.452 -1.130 -17.700 1.00 95.44 213 TRP A O 1
ATOM 1663 N N . ALA A 1 214 ? -6.054 0.311 -16.711 1.00 95.38 214 ALA A N 1
ATOM 1664 C CA . ALA A 1 214 ? -6.929 0.519 -15.562 1.00 95.38 214 ALA A CA 1
ATOM 1665 C C . ALA A 1 214 ? -8.268 1.142 -15.985 1.00 95.38 214 ALA A C 1
ATOM 1667 O O . ALA A 1 214 ? -9.311 0.749 -15.473 1.00 95.38 214 ALA A O 1
ATOM 1668 N N . ASP A 1 215 ? -8.257 2.069 -16.944 1.00 96.69 215 ASP A N 1
ATOM 1669 C CA . ASP A 1 215 ? -9.490 2.628 -17.497 1.00 96.69 215 ASP A CA 1
ATOM 1670 C C . ASP A 1 215 ? -10.279 1.596 -18.326 1.00 96.69 215 ASP A C 1
ATOM 1672 O O . ASP A 1 215 ? -11.497 1.532 -18.184 1.00 96.69 215 ASP A O 1
ATOM 1676 N N . GLU A 1 216 ? -9.620 0.740 -19.118 1.00 95.62 216 GLU A N 1
ATOM 1677 C CA . GLU A 1 216 ? -10.253 -0.385 -19.839 1.00 95.62 216 GLU A CA 1
ATOM 1678 C C . GLU A 1 216 ? -10.951 -1.352 -18.860 1.00 95.62 216 GLU A C 1
ATOM 1680 O O . GLU A 1 216 ? -12.130 -1.665 -19.026 1.00 95.62 216 GLU A O 1
ATOM 1685 N N . GLU A 1 217 ? -10.278 -1.727 -17.770 1.00 94.25 217 GLU A N 1
ATOM 1686 C CA . GLU A 1 217 ? -10.852 -2.547 -16.695 1.00 94.25 217 GLU A CA 1
ATOM 1687 C C . GLU A 1 217 ? -12.052 -1.869 -16.018 1.00 94.25 217 GLU A C 1
ATOM 1689 O O . GLU A 1 217 ? -13.073 -2.510 -15.754 1.00 94.25 217 GLU A O 1
ATOM 1694 N N . ARG A 1 218 ? -11.977 -0.553 -15.788 1.00 96.12 218 ARG A N 1
ATOM 1695 C CA . ARG A 1 218 ? -13.095 0.229 -15.236 1.00 96.12 218 ARG A CA 1
ATOM 1696 C C . ARG A 1 218 ? -14.295 0.263 -16.169 1.00 96.12 218 ARG A C 1
ATOM 1698 O O . ARG A 1 218 ? -15.425 0.186 -15.688 1.00 96.12 218 ARG A O 1
ATOM 1705 N N . MET A 1 219 ? -14.068 0.336 -17.479 1.00 95.12 219 MET A N 1
ATOM 1706 C CA . MET A 1 219 ? -15.134 0.265 -18.482 1.00 95.12 219 MET A CA 1
ATOM 1707 C C . MET A 1 219 ? -15.777 -1.128 -18.545 1.00 95.12 219 MET A C 1
ATOM 1709 O O . MET A 1 219 ? -16.971 -1.227 -18.818 1.00 95.12 219 MET A O 1
ATOM 1713 N N . ASN A 1 220 ? -15.036 -2.183 -18.193 1.00 95.19 220 ASN A N 1
ATOM 1714 C CA . ASN A 1 220 ? -15.557 -3.547 -18.042 1.00 95.19 220 ASN A CA 1
ATOM 1715 C C . ASN A 1 220 ? -16.303 -3.780 -16.710 1.00 95.19 220 ASN A C 1
ATOM 1717 O O . ASN A 1 220 ? -16.777 -4.884 -16.451 1.00 95.19 220 ASN A O 1
ATOM 1721 N N . GLY A 1 221 ? -16.426 -2.754 -15.859 1.00 96.19 221 GLY A N 1
ATOM 1722 C CA . GLY A 1 221 ? -17.100 -2.831 -14.560 1.00 96.19 221 GLY A CA 1
ATOM 1723 C C . GLY A 1 221 ? -16.192 -3.238 -13.393 1.00 96.19 221 GLY A C 1
ATOM 1724 O O . GLY A 1 221 ? -16.657 -3.284 -12.251 1.00 96.19 221 GLY A O 1
ATOM 1725 N N . ASN A 1 222 ? -14.899 -3.473 -13.636 1.00 94.50 222 ASN A N 1
ATOM 1726 C CA . ASN A 1 222 ? -13.936 -3.813 -12.593 1.00 94.50 222 ASN A CA 1
ATOM 1727 C C . ASN A 1 222 ? -13.378 -2.540 -11.938 1.00 94.50 222 ASN A C 1
ATOM 1729 O O . ASN A 1 222 ? -12.859 -1.640 -12.594 1.00 94.50 222 ASN A O 1
ATOM 1733 N N . LYS A 1 223 ? -13.429 -2.447 -10.605 1.00 94.06 223 LYS A N 1
ATOM 1734 C CA . LYS A 1 223 ? -12.849 -1.312 -9.860 1.00 94.06 223 LYS A CA 1
ATOM 1735 C C . LYS A 1 223 ? -11.339 -1.494 -9.680 1.00 94.06 223 LYS A C 1
ATOM 1737 O O . LYS A 1 223 ? -10.873 -1.786 -8.582 1.00 94.06 223 LYS A O 1
ATOM 1742 N N . VAL A 1 224 ? -10.583 -1.341 -10.764 1.00 92.56 224 VAL A N 1
ATOM 1743 C CA . VAL A 1 224 ? -9.119 -1.480 -10.773 1.00 92.56 224 VAL A CA 1
ATOM 1744 C C . VAL A 1 224 ? -8.466 -0.109 -10.933 1.00 92.56 224 VAL A C 1
ATOM 1746 O O . VAL A 1 224 ? -8.874 0.695 -11.767 1.00 92.56 224 VAL A O 1
ATOM 1749 N N . PHE A 1 225 ? -7.435 0.164 -10.133 1.00 93.81 225 PHE A N 1
ATOM 1750 C CA . PHE A 1 225 ? -6.571 1.333 -10.298 1.00 93.81 225 PHE A CA 1
ATOM 1751 C C . PHE A 1 225 ? -5.216 0.919 -10.879 1.00 93.81 225 PHE A C 1
ATOM 1753 O O . PHE A 1 225 ? -4.786 -0.223 -10.724 1.00 93.81 225 PHE A O 1
ATOM 1760 N N . TYR A 1 226 ? -4.493 1.850 -11.508 1.00 94.06 226 TYR A N 1
ATOM 1761 C CA . TYR A 1 226 ? -3.218 1.539 -12.170 1.00 94.06 226 TYR A CA 1
ATOM 1762 C C . TYR A 1 226 ? -2.175 0.927 -11.213 1.00 94.06 226 TYR A C 1
ATOM 1764 O O . TYR A 1 226 ? -1.421 0.041 -11.610 1.00 94.06 226 TYR A O 1
ATOM 1772 N N . TRP A 1 227 ? -2.160 1.340 -9.939 1.00 92.81 227 TRP A N 1
ATOM 1773 C CA . TRP A 1 227 ? -1.247 0.792 -8.928 1.00 92.81 227 TRP A CA 1
ATOM 1774 C C . TRP A 1 227 ? -1.614 -0.630 -8.482 1.00 92.81 227 TRP A C 1
ATOM 1776 O O . TRP A 1 227 ? -0.745 -1.337 -7.976 1.00 92.81 227 TRP A O 1
ATOM 1786 N N . ASN A 1 228 ? -2.864 -1.071 -8.680 1.00 91.31 228 ASN A N 1
ATOM 1787 C CA . ASN A 1 228 ? -3.265 -2.466 -8.469 1.00 91.31 228 ASN A CA 1
ATOM 1788 C C . ASN A 1 228 ? -2.724 -3.383 -9.575 1.00 91.31 228 ASN A C 1
ATOM 1790 O O . ASN A 1 228 ? -2.496 -4.560 -9.320 1.00 91.31 228 ASN A O 1
ATOM 1794 N N . ILE A 1 229 ? -2.517 -2.847 -10.784 1.00 91.69 229 ILE A N 1
ATOM 1795 C CA . ILE A 1 229 ? -1.992 -3.596 -11.933 1.00 91.69 229 ILE A CA 1
ATOM 1796 C C . ILE A 1 229 ? -0.467 -3.675 -11.870 1.00 91.69 229 ILE A C 1
ATOM 1798 O O . ILE A 1 229 ? 0.116 -4.729 -12.103 1.00 91.69 229 ILE A O 1
ATOM 1802 N N . MET A 1 230 ? 0.204 -2.558 -11.581 1.00 93.12 230 MET A N 1
ATOM 1803 C CA . MET A 1 230 ? 1.662 -2.516 -11.532 1.00 93.12 230 MET A CA 1
ATOM 1804 C C . MET A 1 230 ? 2.145 -1.444 -10.558 1.00 93.12 230 MET A C 1
ATOM 1806 O O . MET A 1 230 ? 1.742 -0.284 -10.638 1.00 93.12 230 MET A O 1
ATOM 1810 N N . ASN A 1 231 ? 3.047 -1.818 -9.648 1.00 93.44 231 ASN A N 1
ATOM 1811 C CA . ASN A 1 231 ? 3.660 -0.866 -8.724 1.00 93.44 231 ASN A CA 1
ATOM 1812 C C . ASN A 1 231 ? 4.657 0.047 -9.466 1.00 93.44 231 ASN A C 1
ATOM 1814 O O . ASN A 1 231 ? 5.353 -0.390 -10.384 1.00 93.44 231 ASN A O 1
ATOM 1818 N N . THR A 1 232 ? 4.787 1.297 -9.021 1.00 94.12 232 THR A N 1
ATOM 1819 C CA . THR A 1 232 ? 5.766 2.276 -9.520 1.00 94.12 232 THR A CA 1
ATOM 1820 C C . THR A 1 232 ? 7.192 1.714 -9.504 1.00 94.12 232 THR A C 1
ATOM 1822 O O . THR A 1 232 ? 7.944 1.898 -10.459 1.00 94.12 232 THR A O 1
ATOM 1825 N N . ASP A 1 233 ? 7.556 0.964 -8.460 1.00 94.25 233 ASP A N 1
ATOM 1826 C CA . ASP A 1 233 ? 8.877 0.330 -8.359 1.00 94.25 233 ASP A CA 1
ATOM 1827 C C . ASP A 1 233 ? 9.100 -0.731 -9.447 1.00 94.25 233 ASP A C 1
ATOM 1829 O O . ASP A 1 233 ? 10.196 -0.832 -10.006 1.00 94.25 233 ASP A O 1
ATOM 1833 N N . ALA A 1 234 ? 8.056 -1.486 -9.800 1.00 93.31 234 ALA A N 1
ATOM 1834 C CA . ALA A 1 234 ? 8.114 -2.459 -10.886 1.00 93.31 234 ALA A CA 1
ATOM 1835 C C . ALA A 1 234 ? 8.265 -1.750 -12.239 1.00 93.31 234 ALA A C 1
ATOM 1837 O O . ALA A 1 234 ? 9.129 -2.136 -13.022 1.00 93.31 234 ALA A O 1
ATOM 1838 N N . MET A 1 235 ? 7.526 -0.658 -12.481 1.00 95.25 235 MET A N 1
ATOM 1839 C CA . MET A 1 235 ? 7.674 0.154 -13.701 1.00 95.25 235 MET A CA 1
ATOM 1840 C C . MET A 1 235 ? 9.102 0.687 -13.858 1.00 95.25 235 MET A C 1
ATOM 1842 O O . MET A 1 235 ? 9.693 0.566 -14.929 1.00 95.25 235 MET A O 1
ATOM 1846 N N . ASN A 1 236 ? 9.682 1.219 -12.778 1.00 95.56 236 ASN A N 1
ATOM 1847 C CA . ASN A 1 236 ? 11.067 1.695 -12.758 1.00 95.56 236 ASN A CA 1
ATOM 1848 C C . ASN A 1 236 ? 12.063 0.566 -13.038 1.00 95.56 236 ASN A C 1
ATOM 1850 O O . ASN A 1 236 ? 13.036 0.757 -13.766 1.00 95.56 236 ASN A O 1
ATOM 1854 N N . THR A 1 237 ? 11.820 -0.619 -12.479 1.00 94.00 237 THR A N 1
ATOM 1855 C CA . THR A 1 237 ? 12.701 -1.775 -12.675 1.00 94.00 237 THR A CA 1
ATOM 1856 C C . THR A 1 237 ? 12.623 -2.300 -14.110 1.00 94.00 237 THR A C 1
ATOM 1858 O O . THR A 1 237 ? 13.658 -2.549 -14.726 1.00 94.00 237 THR A O 1
ATOM 1861 N N . ILE A 1 238 ? 11.416 -2.389 -14.673 1.00 94.81 238 ILE A N 1
ATOM 1862 C CA . ILE A 1 238 ? 11.176 -2.771 -16.070 1.00 94.81 238 ILE A CA 1
ATOM 1863 C C . ILE A 1 238 ? 11.829 -1.757 -17.011 1.00 94.81 238 ILE A C 1
ATOM 1865 O O . ILE A 1 238 ? 12.530 -2.154 -17.938 1.00 94.81 238 ILE A O 1
ATOM 1869 N N . ALA A 1 239 ? 11.673 -0.456 -16.756 1.00 96.00 239 ALA A N 1
ATOM 1870 C CA . ALA A 1 239 ? 12.306 0.579 -17.569 1.00 96.00 239 ALA A CA 1
ATOM 1871 C C . ALA A 1 239 ? 13.840 0.534 -17.485 1.00 96.00 239 ALA A C 1
ATOM 1873 O O . ALA A 1 239 ? 14.518 0.766 -18.481 1.00 96.00 239 ALA A O 1
ATOM 1874 N N . ALA A 1 240 ? 14.398 0.206 -16.318 1.00 94.69 240 ALA A N 1
ATOM 1875 C CA . ALA A 1 240 ? 15.842 0.109 -16.131 1.00 94.69 240 ALA A CA 1
ATOM 1876 C C . ALA A 1 240 ? 16.460 -1.137 -16.791 1.00 94.69 240 ALA A C 1
ATOM 1878 O O . ALA A 1 240 ? 17.613 -1.074 -17.220 1.00 94.69 240 ALA A O 1
ATOM 1879 N N . GLN A 1 241 ? 15.731 -2.258 -16.841 1.00 93.75 241 GLN A N 1
ATOM 1880 C CA . GLN A 1 241 ? 16.225 -3.545 -17.358 1.00 93.75 241 GLN A CA 1
ATOM 1881 C C . GLN A 1 241 ? 15.837 -3.811 -18.818 1.00 93.75 241 GLN A C 1
ATOM 1883 O O . GLN A 1 241 ? 16.530 -4.561 -19.497 1.00 93.75 241 GLN A O 1
ATOM 1888 N N . VAL A 1 242 ? 14.766 -3.180 -19.307 1.00 95.62 242 VAL A N 1
ATOM 1889 C CA . VAL A 1 242 ? 14.235 -3.316 -20.673 1.00 95.62 242 VAL A CA 1
ATOM 1890 C C . VAL A 1 242 ? 14.001 -4.786 -21.064 1.00 95.62 242 VAL A C 1
ATOM 1892 O O . VAL A 1 242 ? 14.615 -5.281 -22.015 1.00 95.62 242 VAL A O 1
ATOM 1895 N N . PRO A 1 243 ? 13.127 -5.519 -20.347 1.00 93.81 243 PRO A N 1
ATOM 1896 C CA . PRO A 1 243 ? 12.849 -6.907 -20.684 1.00 93.81 243 PRO A CA 1
ATOM 1897 C C . PRO A 1 243 ? 12.245 -7.003 -22.085 1.00 93.81 243 PRO A C 1
ATOM 1899 O O . PRO A 1 243 ? 11.244 -6.360 -22.410 1.00 93.81 243 PRO A O 1
ATOM 1902 N N . THR A 1 244 ? 12.879 -7.809 -22.933 1.00 90.50 244 THR A N 1
ATOM 1903 C CA . THR A 1 244 ? 12.429 -8.057 -24.312 1.00 90.50 244 THR A CA 1
ATOM 1904 C C . THR A 1 244 ? 11.598 -9.331 -24.486 1.00 90.50 244 THR A C 1
ATOM 1906 O O . THR A 1 244 ? 10.748 -9.329 -25.385 1.00 90.50 244 THR A O 1
ATOM 1909 N N . PRO A 1 245 ? 11.790 -10.412 -23.705 1.00 92.31 245 PRO A N 1
ATOM 1910 C CA . PRO A 1 245 ? 10.974 -11.611 -23.772 1.00 92.31 245 PRO A CA 1
ATOM 1911 C C . PRO A 1 245 ? 9.940 -11.641 -22.631 1.00 92.31 245 PRO A C 1
ATOM 1913 O O . PRO A 1 245 ? 10.055 -10.916 -21.640 1.00 92.31 245 PRO A O 1
ATOM 1916 N N . MET A 1 246 ? 8.917 -12.481 -22.778 1.00 89.62 246 MET A N 1
ATOM 1917 C CA . MET A 1 246 ? 7.827 -12.569 -21.798 1.00 89.62 246 MET A CA 1
ATOM 1918 C C . MET A 1 246 ? 8.299 -13.171 -20.474 1.00 89.62 246 MET A C 1
ATOM 1920 O O . MET A 1 246 ? 7.863 -12.763 -19.406 1.00 89.62 246 MET A O 1
ATOM 1924 N N . GLU A 1 247 ? 9.251 -14.091 -20.535 1.00 89.75 247 GLU A N 1
ATOM 1925 C CA . GLU A 1 247 ? 9.770 -14.828 -19.387 1.00 89.75 247 GLU A CA 1
ATOM 1926 C C . GLU A 1 247 ? 10.596 -13.939 -18.443 1.00 89.75 247 GLU A C 1
ATOM 1928 O O . GLU A 1 247 ? 10.712 -14.220 -17.253 1.00 89.75 247 GLU A O 1
ATOM 1933 N N . GLU A 1 248 ? 11.179 -12.850 -18.953 1.00 89.12 248 GLU A N 1
ATOM 1934 C CA . GLU A 1 248 ? 11.887 -11.882 -18.108 1.00 89.12 248 GLU A CA 1
ATOM 1935 C C . GLU A 1 248 ? 10.895 -11.006 -17.324 1.00 89.12 248 GLU A C 1
ATOM 1937 O O . GLU A 1 248 ? 11.221 -10.563 -16.226 1.00 89.12 248 GLU A O 1
ATOM 1942 N N . LEU A 1 249 ? 9.677 -10.789 -17.836 1.00 90.00 249 LEU A N 1
ATOM 1943 C CA . LEU A 1 249 ? 8.666 -9.947 -17.186 1.00 90.00 249 LEU A CA 1
ATOM 1944 C C . LEU A 1 249 ? 8.128 -10.543 -15.887 1.00 90.00 249 LEU A C 1
ATOM 1946 O O . LEU A 1 249 ? 7.988 -9.807 -14.908 1.00 90.00 249 LEU A O 1
ATOM 1950 N N . SER A 1 250 ? 7.924 -11.861 -15.841 1.00 88.12 250 SER A N 1
ATOM 1951 C CA . SER A 1 250 ? 7.466 -12.557 -14.629 1.00 88.12 250 SER A CA 1
ATOM 1952 C C . SER A 1 250 ? 8.455 -12.439 -13.464 1.00 88.12 250 SER A C 1
ATOM 1954 O O . SER A 1 250 ? 8.091 -12.575 -12.298 1.00 88.12 250 SER A O 1
ATOM 1956 N N . LEU A 1 251 ? 9.727 -12.139 -13.752 1.00 88.44 251 LEU A N 1
ATOM 1957 C CA . LEU A 1 251 ? 10.750 -11.952 -12.725 1.00 88.44 251 LEU A CA 1
ATOM 1958 C C . LEU A 1 251 ? 10.591 -10.635 -11.947 1.00 88.44 251 LEU A C 1
ATOM 1960 O O . LEU A 1 251 ? 11.129 -10.506 -10.848 1.00 88.44 251 LEU A O 1
ATOM 1964 N N . PHE A 1 252 ? 9.864 -9.659 -12.500 1.00 85.94 252 PHE A N 1
ATOM 1965 C CA . PHE A 1 252 ? 9.712 -8.324 -11.911 1.00 85.94 252 PHE A CA 1
ATOM 1966 C C . PHE A 1 252 ? 8.513 -8.200 -10.962 1.00 85.94 252 PHE A C 1
ATOM 1968 O O . PHE A 1 252 ? 8.194 -7.095 -10.525 1.00 85.94 252 PHE A O 1
ATOM 1975 N N . GLY A 1 253 ? 7.888 -9.327 -10.598 1.00 75.56 253 GLY A N 1
ATOM 1976 C CA . GLY A 1 253 ? 6.831 -9.371 -9.588 1.00 75.56 253 GLY A CA 1
ATOM 1977 C C . GLY A 1 253 ? 5.556 -8.663 -10.034 1.00 75.56 253 GLY A C 1
ATOM 1978 O O . GLY A 1 253 ? 4.930 -7.965 -9.235 1.00 75.56 253 GLY A O 1
ATOM 1979 N N . ILE A 1 254 ? 5.193 -8.805 -11.312 1.00 79.56 254 ILE A N 1
ATOM 1980 C CA . ILE A 1 254 ? 3.913 -8.307 -11.810 1.00 79.56 254 ILE A CA 1
ATOM 1981 C C . ILE A 1 254 ? 2.806 -9.117 -11.114 1.00 79.56 254 ILE A C 1
ATOM 1983 O O . ILE A 1 254 ? 2.877 -10.346 -11.059 1.00 79.56 254 ILE A O 1
ATOM 1987 N N . PRO A 1 255 ? 1.807 -8.460 -10.505 1.00 68.38 255 PRO A N 1
ATOM 1988 C CA . PRO A 1 255 ? 0.764 -9.164 -9.781 1.00 68.38 255 PRO A CA 1
ATOM 1989 C C . PRO A 1 255 ? -0.128 -9.937 -10.760 1.00 68.38 255 PRO A C 1
ATOM 1991 O O . PRO A 1 255 ? -0.909 -9.352 -11.498 1.00 68.38 255 PRO A O 1
ATOM 1994 N N . GLY A 1 256 ? -0.040 -11.267 -10.720 1.00 74.75 256 GLY A N 1
ATOM 1995 C CA . GLY A 1 256 ? -1.029 -12.177 -11.295 1.00 74.75 256 GLY A CA 1
ATOM 1996 C C . GLY A 1 256 ? -0.712 -12.682 -12.704 1.00 74.75 256 GLY A C 1
ATOM 1997 O O . GLY A 1 256 ? -0.609 -11.922 -13.662 1.00 74.75 256 GLY A O 1
ATOM 1998 N N . GLU A 1 257 ? -0.694 -14.008 -12.841 1.00 82.00 257 GLU A N 1
ATOM 1999 C CA . GLU A 1 257 ? -0.465 -14.733 -14.102 1.00 82.00 257 GLU A CA 1
ATOM 2000 C C . GLU A 1 257 ? -1.447 -14.329 -15.224 1.00 82.00 257 GLU A C 1
ATOM 2002 O O . GLU A 1 257 ? -1.130 -14.384 -16.413 1.00 82.00 257 GLU A O 1
ATOM 2007 N N . HIS A 1 258 ? -2.654 -13.896 -14.849 1.00 79.31 258 HIS A N 1
ATOM 2008 C CA . HIS A 1 258 ? -3.671 -13.423 -15.787 1.00 79.31 258 HIS A CA 1
ATOM 2009 C C . HIS A 1 258 ? -3.305 -12.066 -16.408 1.00 79.31 258 HIS A C 1
ATOM 2011 O O . HIS A 1 258 ? -3.354 -11.914 -17.629 1.00 79.31 258 HIS A O 1
ATOM 2017 N N . ILE A 1 259 ? -2.849 -11.115 -15.584 1.00 78.88 259 ILE A N 1
ATOM 2018 C CA . ILE A 1 259 ? -2.405 -9.788 -16.034 1.00 78.88 259 ILE A CA 1
ATOM 2019 C C . ILE A 1 259 ? -1.153 -9.932 -16.906 1.00 78.88 259 ILE A C 1
ATOM 2021 O O . ILE A 1 259 ? -1.033 -9.265 -17.933 1.00 78.88 259 ILE A O 1
ATOM 2025 N N . GLU A 1 260 ? -0.246 -10.842 -16.552 1.00 82.81 260 GLU A N 1
ATOM 2026 C CA . GLU A 1 260 ? 0.942 -11.132 -17.358 1.00 82.81 260 GLU A CA 1
ATOM 2027 C C . GLU A 1 260 ? 0.591 -11.649 -18.761 1.00 82.81 260 GLU A C 1
ATOM 2029 O O . GLU A 1 260 ? 1.170 -11.182 -19.743 1.00 82.81 260 GLU A O 1
ATOM 2034 N N . ARG A 1 261 ? -0.384 -12.559 -18.892 1.00 86.81 261 ARG A N 1
ATOM 2035 C CA . ARG A 1 261 ? -0.762 -13.119 -20.200 1.00 86.81 261 ARG A CA 1
ATOM 2036 C C . ARG A 1 261 ? -1.402 -12.095 -21.132 1.00 86.81 261 ARG A C 1
ATOM 2038 O O . ARG A 1 261 ? -1.017 -12.020 -22.299 1.00 86.81 261 ARG A O 1
ATOM 2045 N N . GLU A 1 262 ? -2.358 -11.315 -20.642 1.00 86.81 262 GLU A N 1
ATOM 2046 C CA . GLU A 1 262 ? -3.121 -10.397 -21.498 1.00 86.81 262 GLU A CA 1
ATOM 2047 C C . GLU A 1 262 ? -2.384 -9.076 -21.730 1.00 86.81 262 GLU A C 1
ATOM 2049 O O . GLU A 1 262 ? -2.253 -8.601 -22.865 1.00 86.81 262 GLU A O 1
ATOM 2054 N N . ASN A 1 263 ? -1.822 -8.508 -20.663 1.00 92.12 263 ASN A N 1
ATOM 2055 C CA . ASN A 1 263 ? -1.207 -7.187 -20.705 1.00 92.12 263 ASN A CA 1
ATOM 2056 C C . ASN A 1 263 ? 0.302 -7.244 -20.963 1.00 92.12 263 ASN A C 1
ATOM 2058 O O . ASN A 1 263 ? 0.863 -6.308 -21.544 1.00 92.12 263 ASN A O 1
ATOM 2062 N N . GLY A 1 264 ? 0.970 -8.356 -20.636 1.00 93.19 264 GLY A N 1
ATOM 2063 C CA . GLY A 1 264 ? 2.407 -8.523 -20.865 1.00 93.19 264 GLY A CA 1
ATOM 2064 C C . GLY A 1 264 ? 2.792 -8.405 -22.341 1.00 93.19 264 GLY A C 1
ATOM 2065 O O . GLY A 1 264 ? 3.759 -7.720 -22.670 1.00 93.19 264 GLY A O 1
ATOM 2066 N N . VAL A 1 265 ? 1.995 -8.959 -23.266 1.00 93.62 265 VAL A N 1
ATOM 2067 C CA . VAL A 1 265 ? 2.270 -8.849 -24.715 1.00 93.62 265 VAL A CA 1
ATOM 2068 C C . VAL A 1 265 ? 2.221 -7.388 -25.174 1.00 93.62 265 VAL A C 1
ATOM 2070 O O . VAL A 1 265 ? 3.104 -6.928 -25.906 1.00 93.62 265 VAL A O 1
ATOM 2073 N N . ARG A 1 266 ? 1.206 -6.639 -24.721 1.00 95.12 266 ARG A N 1
ATOM 2074 C CA . ARG A 1 266 ? 1.048 -5.208 -25.020 1.00 95.12 266 ARG A CA 1
ATOM 2075 C C . ARG A 1 266 ? 2.208 -4.394 -24.425 1.00 95.12 266 ARG A C 1
ATOM 2077 O O . ARG A 1 266 ? 2.725 -3.503 -25.102 1.00 95.12 266 ARG A O 1
ATOM 2084 N N . LEU A 1 267 ? 2.665 -4.740 -23.216 1.00 95.62 267 LEU A N 1
ATOM 2085 C CA . LEU A 1 267 ? 3.819 -4.112 -22.563 1.00 95.62 267 LEU A CA 1
ATOM 2086 C C . LEU A 1 267 ? 5.102 -4.295 -23.367 1.00 95.62 267 LEU A C 1
ATOM 2088 O O . LEU A 1 267 ? 5.749 -3.312 -23.722 1.00 95.62 267 LEU A O 1
ATOM 2092 N N . ILE A 1 268 ? 5.437 -5.544 -23.703 1.00 95.81 268 ILE A N 1
ATOM 2093 C CA . ILE A 1 268 ? 6.636 -5.886 -24.477 1.00 95.81 268 ILE A CA 1
ATOM 2094 C C . ILE A 1 268 ? 6.617 -5.163 -25.815 1.00 95.81 268 ILE A C 1
ATOM 2096 O O . ILE A 1 268 ? 7.626 -4.597 -26.227 1.00 95.81 268 ILE A O 1
ATOM 2100 N N . LYS A 1 269 ? 5.467 -5.151 -26.496 1.00 96.81 269 LYS A N 1
ATOM 2101 C CA . LYS A 1 269 ? 5.318 -4.449 -27.772 1.00 96.81 269 LYS A CA 1
ATOM 2102 C C . LYS A 1 269 ? 5.572 -2.946 -27.621 1.00 96.81 269 LYS A C 1
ATOM 2104 O O . LYS A 1 269 ? 6.249 -2.364 -28.466 1.00 96.81 269 LYS A O 1
ATOM 2109 N N . SER A 1 270 ? 5.083 -2.327 -26.543 1.00 96.94 270 SER A N 1
ATOM 2110 C CA . SER A 1 270 ? 5.341 -0.912 -26.244 1.00 96.94 270 SER A CA 1
ATOM 2111 C C . SER A 1 270 ? 6.823 -0.641 -25.958 1.00 96.94 270 SER A C 1
ATOM 2113 O O . SER A 1 270 ? 7.371 0.322 -26.493 1.00 96.94 270 SER A O 1
ATOM 2115 N N . ILE A 1 271 ? 7.487 -1.516 -25.190 1.00 97.12 271 ILE A N 1
ATOM 2116 C CA . ILE A 1 271 ? 8.925 -1.427 -24.887 1.00 97.12 271 ILE A CA 1
ATOM 2117 C C . ILE A 1 271 ? 9.757 -1.580 -26.167 1.00 97.12 271 ILE A C 1
ATOM 2119 O O . ILE A 1 271 ? 10.603 -0.735 -26.441 1.00 97.12 271 ILE A O 1
ATOM 2123 N N . ARG A 1 272 ? 9.490 -2.601 -26.994 1.00 96.94 272 ARG A N 1
ATOM 2124 C CA . ARG A 1 272 ? 10.191 -2.818 -28.275 1.00 96.94 272 ARG A CA 1
ATOM 2125 C C . ARG A 1 272 ? 10.032 -1.625 -29.215 1.00 96.94 272 ARG A C 1
ATOM 2127 O O . ARG A 1 272 ? 11.024 -1.119 -29.723 1.00 96.94 272 ARG A O 1
ATOM 2134 N N . SER A 1 273 ? 8.808 -1.113 -29.355 1.00 97.56 273 SER A N 1
ATOM 2135 C CA . SER A 1 273 ? 8.542 0.093 -30.148 1.00 97.56 273 SER A CA 1
ATOM 2136 C C . SER A 1 273 ? 9.318 1.308 -29.633 1.00 97.56 273 SER A C 1
ATOM 2138 O O . SER A 1 273 ? 9.811 2.095 -30.433 1.00 97.56 273 SER A O 1
ATOM 2140 N N . PHE A 1 274 ? 9.441 1.481 -28.315 1.00 97.88 274 PHE A N 1
ATOM 2141 C CA . PHE A 1 274 ? 10.237 2.567 -27.743 1.00 97.88 274 PHE A CA 1
ATOM 2142 C C . PHE A 1 274 ? 11.734 2.410 -28.050 1.00 97.88 274 PHE A C 1
ATOM 2144 O O . PHE A 1 274 ? 12.376 3.368 -28.468 1.00 97.88 274 PHE A O 1
ATOM 2151 N N . VAL A 1 275 ? 12.272 1.197 -27.906 1.00 97.31 275 VAL A N 1
ATOM 2152 C CA . VAL A 1 275 ? 13.675 0.881 -28.223 1.00 97.31 275 VAL A CA 1
ATOM 2153 C C . VAL A 1 275 ? 13.998 1.142 -29.696 1.00 97.31 275 VAL A C 1
ATOM 2155 O O . VAL A 1 275 ? 15.069 1.668 -29.996 1.00 97.31 275 VAL A O 1
ATOM 2158 N N . GLU A 1 276 ? 13.080 0.801 -30.601 1.00 97.25 276 GLU A N 1
ATOM 2159 C CA . GLU A 1 276 ? 13.213 1.050 -32.040 1.00 97.25 276 GLU A CA 1
ATOM 2160 C C . GLU A 1 276 ? 13.185 2.550 -32.369 1.00 97.25 276 GLU A C 1
ATOM 2162 O O . GLU A 1 276 ? 14.063 3.028 -33.084 1.00 97.25 276 GLU A O 1
ATOM 2167 N N . LEU A 1 277 ? 12.231 3.306 -31.810 1.00 97.69 277 LEU A N 1
ATOM 2168 C CA . LEU A 1 277 ? 12.087 4.750 -32.055 1.00 97.69 277 LEU A CA 1
ATOM 2169 C C . LEU A 1 277 ? 13.314 5.548 -31.600 1.00 97.69 277 LEU A C 1
ATOM 2171 O O . LEU A 1 277 ? 13.804 6.412 -32.323 1.00 97.69 277 LEU A O 1
ATOM 2175 N N . GLU A 1 278 ? 13.833 5.222 -30.421 1.00 97.62 278 GLU A N 1
ATOM 2176 C CA . GLU A 1 278 ? 14.985 5.900 -29.823 1.00 97.62 278 GLU A CA 1
ATOM 2177 C C . GLU A 1 278 ? 16.332 5.304 -30.290 1.00 97.62 278 GLU A C 1
ATOM 2179 O O . GLU A 1 278 ? 17.398 5.733 -29.850 1.00 97.62 278 GLU A O 1
ATOM 2184 N N . ASN A 1 279 ? 16.314 4.309 -31.190 1.00 96.94 279 ASN A N 1
ATOM 2185 C CA . ASN A 1 279 ? 17.496 3.602 -31.702 1.00 96.94 279 ASN A CA 1
ATOM 2186 C C . ASN A 1 279 ? 18.415 3.030 -30.595 1.00 96.94 279 ASN A C 1
ATOM 2188 O O . ASN A 1 279 ? 19.646 3.022 -30.711 1.00 96.94 279 ASN A O 1
ATOM 2192 N N . LEU A 1 280 ? 17.821 2.506 -29.518 1.00 96.44 280 LEU A N 1
ATOM 2193 C CA . LEU A 1 280 ? 18.531 2.068 -28.303 1.00 96.44 280 LEU A CA 1
ATOM 2194 C C . LEU A 1 280 ? 19.096 0.656 -28.389 1.00 96.44 280 LEU A C 1
ATOM 2196 O O . LEU A 1 280 ? 19.782 0.214 -27.467 1.00 96.44 280 LEU A O 1
ATOM 2200 N N . GLN A 1 281 ? 18.863 -0.040 -29.502 1.00 95.56 281 GLN A N 1
ATOM 2201 C CA . GLN A 1 281 ? 19.302 -1.420 -29.685 1.00 95.56 281 GLN A CA 1
ATOM 2202 C C . GLN A 1 281 ? 20.809 -1.578 -29.431 1.00 95.56 281 GLN A C 1
ATOM 2204 O O . GLN A 1 281 ? 21.222 -2.446 -28.668 1.00 95.56 281 GLN A O 1
ATOM 2209 N N . LYS A 1 282 ? 21.624 -0.649 -29.950 1.00 94.19 282 LYS A N 1
ATOM 2210 C CA . LYS A 1 282 ? 23.083 -0.646 -29.745 1.00 94.19 282 LYS A CA 1
ATOM 2211 C C . LYS A 1 282 ? 23.474 -0.542 -28.268 1.00 94.19 282 LYS A C 1
ATOM 2213 O O . LYS A 1 282 ? 24.448 -1.158 -27.848 1.00 94.19 282 LYS A O 1
ATOM 2218 N N . TYR A 1 283 ? 22.734 0.236 -27.477 1.00 92.88 283 TYR A N 1
ATOM 2219 C CA . TYR A 1 283 ? 23.003 0.395 -26.046 1.00 92.88 283 TYR A CA 1
ATOM 2220 C C . TYR A 1 283 ? 22.647 -0.865 -25.267 1.00 92.88 283 TYR A C 1
ATOM 2222 O O . TYR A 1 283 ? 23.407 -1.270 -24.388 1.00 92.88 283 TYR A O 1
ATOM 2230 N N . ILE A 1 284 ? 21.526 -1.498 -25.608 1.00 93.06 284 ILE A N 1
ATOM 2231 C CA . ILE A 1 284 ? 21.085 -2.745 -24.980 1.00 93.06 284 ILE A CA 1
ATOM 2232 C C . ILE A 1 284 ? 22.066 -3.876 -25.294 1.00 93.06 284 ILE A C 1
ATOM 2234 O O . ILE A 1 284 ? 22.426 -4.626 -24.393 1.00 93.06 284 ILE A O 1
ATOM 2238 N N . ASP A 1 285 ? 22.577 -3.964 -26.522 1.00 92.06 285 ASP A N 1
ATOM 2239 C CA . ASP A 1 285 ? 23.535 -5.010 -26.898 1.00 92.06 285 ASP A CA 1
ATOM 2240 C C . ASP A 1 285 ? 24.883 -4.868 -26.157 1.00 92.06 285 ASP A C 1
ATOM 2242 O O . ASP A 1 285 ? 25.536 -5.866 -25.846 1.00 92.06 285 ASP A O 1
ATOM 2246 N N . ILE A 1 286 ? 25.296 -3.634 -25.837 1.00 92.75 286 ILE A N 1
ATOM 2247 C CA . ILE A 1 286 ? 26.561 -3.339 -25.138 1.00 92.75 286 ILE A CA 1
ATOM 2248 C C . ILE A 1 286 ? 26.417 -3.453 -23.611 1.00 92.75 286 ILE A C 1
ATOM 2250 O O . ILE A 1 286 ? 27.282 -4.031 -22.949 1.00 92.75 286 ILE A O 1
ATOM 2254 N N . ASN A 1 287 ? 25.351 -2.876 -23.046 1.00 90.00 287 ASN A N 1
ATOM 2255 C CA . ASN A 1 287 ? 25.161 -2.726 -21.597 1.00 90.00 287 ASN A CA 1
ATOM 2256 C C . ASN A 1 287 ? 24.210 -3.753 -20.991 1.00 90.00 287 ASN A C 1
ATOM 2258 O O . ASN A 1 287 ? 24.155 -3.875 -19.764 1.00 90.00 287 ASN A O 1
ATOM 2262 N N . GLY A 1 288 ? 23.447 -4.457 -21.826 1.00 82.06 288 GLY A N 1
ATOM 2263 C CA . GLY A 1 288 ? 22.514 -5.473 -21.380 1.00 82.06 288 GLY A CA 1
ATOM 2264 C C . GLY A 1 288 ? 23.235 -6.493 -20.505 1.00 82.06 288 GLY A C 1
ATOM 2265 O O . GLY A 1 288 ? 24.422 -6.775 -20.730 1.00 82.06 288 GLY A O 1
ATOM 2266 N N . PRO A 1 289 ? 22.560 -7.044 -19.479 1.00 75.69 289 PRO A N 1
ATOM 2267 C CA . PRO A 1 289 ? 23.130 -8.130 -18.703 1.00 75.69 289 PRO A CA 1
ATOM 2268 C C . PRO A 1 289 ? 23.547 -9.179 -19.719 1.00 75.69 289 PRO A C 1
ATOM 2270 O O . PRO A 1 289 ? 22.678 -9.684 -20.425 1.00 75.69 289 PRO A O 1
ATOM 2273 N N . LYS A 1 290 ? 24.865 -9.428 -19.861 1.00 69.25 290 LYS A N 1
ATOM 2274 C CA . LYS A 1 290 ? 25.401 -10.440 -20.782 1.00 69.25 290 LYS A CA 1
ATOM 2275 C C . LYS A 1 290 ? 24.533 -11.656 -20.563 1.00 69.25 290 LYS A C 1
ATOM 2277 O O . LYS A 1 290 ? 24.666 -12.247 -19.490 1.00 69.25 290 LYS A O 1
ATOM 2282 N N . ARG A 1 291 ? 23.598 -11.924 -21.487 1.00 59.06 291 ARG A N 1
ATOM 2283 C CA . ARG A 1 291 ? 22.561 -12.944 -21.335 1.00 59.06 291 ARG A CA 1
ATOM 2284 C C . ARG A 1 291 ? 23.339 -14.224 -21.137 1.00 59.06 291 ARG A C 1
ATOM 2286 O O . ARG A 1 291 ? 23.831 -14.812 -22.096 1.00 59.06 291 ARG A O 1
ATOM 2293 N N . ARG A 1 292 ? 23.587 -14.580 -19.877 1.00 50.25 292 ARG A N 1
ATOM 2294 C CA . ARG A 1 292 ? 24.351 -15.756 -19.486 1.00 50.25 292 ARG A CA 1
ATOM 2295 C C . ARG A 1 292 ? 23.396 -16.885 -19.764 1.00 50.25 292 ARG A C 1
ATOM 2297 O O . ARG A 1 292 ? 22.684 -17.267 -18.856 1.00 50.25 292 ARG A O 1
ATOM 2304 N N . GLN A 1 293 ? 23.302 -17.260 -21.037 1.00 52.12 293 GLN A N 1
ATOM 2305 C CA . GLN A 1 293 ? 22.580 -18.384 -21.617 1.00 52.12 293 GLN A CA 1
ATOM 2306 C C . GLN A 1 293 ? 21.709 -19.141 -20.602 1.00 52.12 293 GLN A C 1
ATOM 2308 O O . GLN A 1 293 ? 21.986 -20.287 -20.270 1.00 52.12 293 GLN A O 1
ATOM 2313 N N . ILE A 1 294 ? 20.639 -18.509 -20.105 1.00 52.06 294 ILE A N 1
ATOM 2314 C CA . ILE A 1 294 ? 19.629 -19.220 -19.308 1.00 52.06 294 ILE A CA 1
ATOM 2315 C C . ILE A 1 294 ? 18.846 -20.156 -20.252 1.00 52.06 294 ILE A C 1
ATOM 2317 O O . ILE A 1 294 ? 18.309 -21.174 -19.835 1.00 52.06 294 ILE A O 1
ATOM 2321 N N . ALA A 1 295 ? 18.929 -19.904 -21.564 1.00 46.12 295 ALA A N 1
ATOM 2322 C CA . ALA A 1 295 ? 18.419 -20.753 -22.634 1.00 46.12 295 ALA A CA 1
ATOM 2323 C C . ALA A 1 295 ? 19.048 -22.164 -22.724 1.00 46.12 295 ALA A C 1
ATOM 2325 O O . ALA A 1 295 ? 18.556 -22.972 -23.502 1.00 46.12 295 ALA A O 1
ATOM 2326 N N . ALA A 1 296 ? 20.092 -22.501 -21.953 1.00 47.06 296 ALA A N 1
ATOM 2327 C CA . ALA A 1 296 ? 20.694 -23.840 -21.991 1.00 47.06 296 ALA A CA 1
ATOM 2328 C C . ALA A 1 296 ? 20.151 -24.828 -20.935 1.00 47.06 296 ALA A C 1
ATOM 2330 O O . ALA A 1 296 ? 20.556 -25.987 -20.950 1.00 47.06 296 ALA A O 1
ATOM 2331 N N . GLN A 1 297 ? 19.250 -24.422 -20.027 1.00 49.47 297 GLN A N 1
ATOM 2332 C CA . GLN A 1 297 ? 18.729 -25.324 -18.977 1.00 49.47 297 GLN A CA 1
ATOM 2333 C C . GLN A 1 297 ? 17.252 -25.726 -19.126 1.00 49.47 297 GLN A C 1
ATOM 2335 O O . GLN A 1 297 ? 16.794 -26.587 -18.380 1.00 49.47 297 GLN A O 1
ATOM 2340 N N . THR A 1 298 ? 16.524 -25.210 -20.122 1.00 45.09 298 THR A N 1
ATOM 2341 C CA . THR A 1 298 ? 15.081 -25.502 -20.293 1.00 45.09 298 THR A CA 1
ATOM 2342 C C . THR A 1 298 ? 14.774 -26.548 -21.380 1.00 45.09 298 THR A C 1
ATOM 2344 O O . THR A 1 298 ? 13.614 -26.840 -21.640 1.00 45.09 298 THR A O 1
ATOM 2347 N N . ILE A 1 299 ? 15.779 -27.193 -21.990 1.00 43.88 299 ILE A N 1
ATOM 2348 C CA . ILE A 1 299 ? 15.556 -28.281 -22.968 1.00 43.88 299 ILE A CA 1
ATOM 2349 C C . ILE A 1 299 ? 16.333 -29.545 -22.574 1.00 43.88 299 ILE A C 1
ATOM 2351 O O . ILE A 1 299 ? 17.175 -30.041 -23.308 1.00 43.88 299 ILE A O 1
ATOM 2355 N N . CYS A 1 300 ? 16.041 -30.074 -21.389 1.00 39.56 300 CYS A N 1
ATOM 2356 C CA . CYS A 1 300 ? 16.256 -31.486 -21.057 1.00 39.56 300 CYS A CA 1
ATOM 2357 C C . CYS A 1 300 ? 15.011 -32.003 -20.325 1.00 39.56 300 CYS A C 1
ATOM 2359 O O . CYS A 1 300 ? 15.083 -32.535 -19.221 1.00 39.56 300 CYS A O 1
ATOM 2361 N N . ALA A 1 301 ? 13.840 -31.813 -20.941 1.00 42.22 301 ALA A N 1
ATOM 2362 C CA . ALA A 1 301 ? 12.684 -32.635 -20.625 1.00 42.22 301 ALA A CA 1
ATOM 2363 C C . ALA A 1 301 ? 13.018 -34.060 -21.081 1.00 42.22 301 ALA A C 1
ATOM 2365 O O . ALA A 1 301 ? 13.121 -34.353 -22.273 1.00 42.22 301 ALA A O 1
ATOM 2366 N N . THR A 1 302 ? 13.272 -34.929 -20.112 1.00 44.81 302 THR A N 1
ATOM 2367 C CA . THR A 1 302 ? 13.408 -36.363 -20.321 1.00 44.81 302 THR A CA 1
ATOM 2368 C C . THR A 1 302 ? 12.140 -36.898 -21.002 1.00 44.81 302 THR A C 1
ATOM 2370 O O . THR A 1 302 ? 11.030 -36.543 -20.594 1.00 44.81 302 THR A O 1
ATOM 2373 N N . PRO A 1 303 ? 12.253 -37.755 -22.034 1.00 41.28 303 PRO A N 1
ATOM 2374 C CA . PRO A 1 303 ? 11.092 -38.426 -22.598 1.00 41.28 303 PRO A CA 1
ATOM 2375 C C . PRO A 1 303 ? 10.465 -39.284 -21.498 1.00 41.28 303 PRO A C 1
ATOM 2377 O O . PRO A 1 303 ? 11.047 -40.270 -21.040 1.00 41.28 303 PRO A O 1
ATOM 2380 N N . THR A 1 304 ? 9.284 -38.877 -21.036 1.00 40.53 304 THR A N 1
ATOM 2381 C CA . THR A 1 304 ? 8.500 -39.663 -20.087 1.00 40.53 304 THR A CA 1
ATOM 2382 C C . THR A 1 304 ? 8.048 -40.915 -20.824 1.00 40.53 304 THR A C 1
ATOM 2384 O O . THR A 1 304 ? 7.200 -40.879 -21.711 1.00 40.53 304 THR A O 1
ATOM 2387 N N . LYS A 1 305 ? 8.706 -42.024 -20.495 1.00 45.19 305 LYS A N 1
ATOM 2388 C CA . LYS A 1 305 ? 8.407 -43.366 -20.972 1.00 45.19 305 LYS A CA 1
ATOM 2389 C C . LYS A 1 305 ? 6.987 -43.716 -20.519 1.00 45.19 305 LYS A C 1
ATOM 2391 O O . LYS A 1 305 ? 6.761 -43.984 -19.343 1.00 45.19 305 LYS A O 1
ATOM 2396 N N . ILE A 1 306 ? 6.039 -43.658 -21.450 1.00 52.69 306 ILE A N 1
ATOM 2397 C CA . ILE A 1 306 ? 4.652 -44.092 -21.257 1.00 52.69 306 ILE A CA 1
ATOM 2398 C C . ILE A 1 306 ? 4.683 -45.585 -20.879 1.00 52.69 306 ILE A C 1
ATOM 2400 O O . ILE A 1 306 ? 5.248 -46.375 -21.642 1.00 52.69 306 ILE A O 1
ATOM 2404 N N . PRO A 1 307 ? 4.132 -46.006 -19.727 1.00 52.72 307 PRO A N 1
ATOM 2405 C CA . PRO A 1 307 ? 3.976 -47.423 -19.432 1.00 52.72 307 PRO A CA 1
ATOM 2406 C C . PRO A 1 307 ? 2.907 -48.025 -20.364 1.00 52.72 307 PRO A C 1
ATOM 2408 O O . PRO A 1 307 ? 1.789 -47.509 -20.425 1.00 52.72 307 PRO A O 1
ATOM 2411 N N . PRO A 1 308 ? 3.205 -49.116 -21.092 1.00 59.88 308 PRO A N 1
ATOM 2412 C CA . PRO A 1 308 ? 2.208 -49.827 -21.872 1.00 59.88 308 PRO A CA 1
ATOM 2413 C C . PRO A 1 308 ? 1.424 -50.733 -20.924 1.00 59.88 308 PRO A C 1
ATOM 2415 O O . PRO A 1 308 ? 1.921 -51.790 -20.550 1.00 59.88 308 PRO A O 1
ATOM 2418 N N . ASN A 1 309 ? 0.247 -50.292 -20.478 1.00 57.25 309 ASN A N 1
ATOM 2419 C CA . ASN A 1 309 ? -0.895 -51.153 -20.142 1.00 57.25 309 ASN A CA 1
ATOM 2420 C C . ASN A 1 309 ? -2.018 -50.319 -19.515 1.00 57.25 309 ASN A C 1
ATOM 2422 O O . ASN A 1 309 ? -2.048 -50.109 -18.305 1.00 57.25 309 ASN A O 1
ATOM 2426 N N . LEU A 1 310 ? -2.984 -49.912 -20.338 1.00 44.91 310 LEU A N 1
ATOM 2427 C CA . LEU A 1 310 ? -4.364 -49.773 -19.884 1.00 44.91 310 LEU A CA 1
ATOM 2428 C C . LEU A 1 310 ? -5.250 -50.643 -20.788 1.00 44.91 310 LEU A C 1
ATOM 2430 O O . LEU A 1 310 ? -5.085 -50.593 -22.010 1.00 44.91 310 LEU A O 1
ATOM 2434 N N . PRO A 1 311 ? -6.157 -51.451 -20.216 1.00 55.19 311 PRO A N 1
ATOM 2435 C CA . PRO A 1 311 ? -7.045 -52.305 -20.987 1.00 55.19 311 PRO A CA 1
ATOM 2436 C C . PRO A 1 311 ? -8.034 -51.468 -21.803 1.00 55.19 311 PRO A C 1
ATOM 2438 O O . PRO A 1 311 ? -8.700 -50.567 -21.295 1.00 55.19 311 PRO A O 1
ATOM 2441 N N . THR A 1 312 ? -8.123 -51.811 -23.085 1.00 53.81 312 THR A N 1
ATOM 2442 C CA . THR A 1 312 ? -9.125 -51.361 -24.049 1.00 53.81 312 THR A CA 1
ATOM 2443 C C . THR A 1 312 ? -10.533 -51.634 -23.515 1.00 53.81 312 THR A C 1
ATOM 2445 O O . THR A 1 312 ? -11.003 -52.769 -23.536 1.00 53.81 312 THR A O 1
ATOM 2448 N N . VAL A 1 313 ? -11.219 -50.592 -23.046 1.00 57.16 313 VAL A N 1
ATOM 2449 C CA . VAL A 1 313 ? -12.664 -50.635 -22.803 1.00 57.16 313 VAL A CA 1
ATOM 2450 C C . VAL A 1 313 ? -13.358 -50.354 -24.132 1.00 57.16 313 VAL A C 1
ATOM 2452 O O . VAL A 1 313 ? -13.146 -49.315 -24.755 1.00 57.16 313 VAL A O 1
ATOM 2455 N N . MET A 1 314 ? -14.134 -51.333 -24.589 1.00 58.72 314 MET A N 1
ATOM 2456 C CA . MET A 1 314 ? -14.902 -51.281 -25.831 1.00 58.72 314 MET A CA 1
ATOM 2457 C C . MET A 1 314 ? -15.949 -50.154 -25.781 1.00 58.72 314 MET A C 1
ATOM 2459 O O . MET A 1 314 ? -16.611 -50.001 -24.752 1.00 58.72 314 MET A O 1
ATOM 2463 N N . PRO A 1 315 ? -16.167 -49.400 -26.874 1.00 58.12 315 PRO A N 1
ATOM 2464 C CA . PRO A 1 315 ? -17.291 -48.481 -26.958 1.00 58.12 315 PRO A CA 1
ATOM 2465 C C . PRO A 1 315 ? -18.596 -49.273 -27.102 1.00 58.12 315 PRO A C 1
ATOM 2467 O O . PRO A 1 315 ? -18.797 -50.018 -28.065 1.00 58.12 315 PRO A O 1
ATOM 2470 N N . ALA A 1 316 ? -19.475 -49.117 -26.113 1.00 56.88 316 ALA A N 1
ATOM 2471 C CA . ALA A 1 316 ? -20.838 -49.609 -26.173 1.00 56.88 316 ALA A CA 1
ATOM 2472 C C . ALA A 1 316 ? -21.636 -48.839 -27.235 1.00 56.88 316 ALA A C 1
ATOM 2474 O O . ALA A 1 316 ? -21.515 -47.628 -27.409 1.00 56.88 316 ALA A O 1
ATOM 2475 N N . LYS A 1 317 ? -22.426 -49.627 -27.952 1.00 49.06 317 LYS A N 1
ATOM 2476 C CA . LYS A 1 317 ? -23.303 -49.310 -29.074 1.00 49.06 317 LYS A CA 1
ATOM 2477 C C . LYS A 1 317 ? -24.406 -48.311 -28.676 1.00 49.06 317 LYS A C 1
ATOM 2479 O O . LYS A 1 317 ? -24.859 -48.322 -27.536 1.00 49.06 317 LYS A O 1
ATOM 2484 N N . ALA A 1 318 ? -24.809 -47.495 -29.652 1.00 52.47 318 ALA A N 1
ATOM 2485 C CA . ALA A 1 318 ? -25.819 -46.432 -29.610 1.00 52.47 318 ALA A CA 1
ATOM 2486 C C . ALA A 1 318 ? -27.167 -46.815 -28.963 1.00 52.47 318 ALA A C 1
ATOM 2488 O O . ALA A 1 318 ? -27.506 -47.997 -28.857 1.00 52.47 318 ALA A O 1
ATOM 2489 N N . PRO A 1 319 ? -27.997 -45.802 -28.666 1.00 59.97 319 PRO A N 1
ATOM 2490 C CA . PRO A 1 319 ? -29.255 -45.758 -29.410 1.00 59.97 319 PRO A CA 1
ATOM 2491 C C . PRO A 1 319 ? -29.470 -44.446 -30.174 1.00 59.97 319 PRO A C 1
ATOM 2493 O O . PRO A 1 319 ? -29.420 -43.351 -29.616 1.00 59.97 319 PRO A O 1
ATOM 2496 N N . ASP A 1 320 ? -29.753 -44.624 -31.463 1.00 59.03 320 ASP A N 1
ATOM 2497 C CA . ASP A 1 320 ? -30.524 -43.713 -32.300 1.00 59.03 320 ASP A CA 1
ATOM 2498 C C . ASP A 1 320 ? -31.941 -43.539 -31.723 1.00 59.03 320 ASP A C 1
ATOM 2500 O O . ASP A 1 320 ? -32.537 -44.521 -31.273 1.00 59.03 320 ASP A O 1
ATOM 2504 N N . ASN A 1 321 ? -32.451 -42.304 -31.798 1.00 56.47 321 ASN A N 1
ATOM 2505 C CA . ASN A 1 321 ? -33.825 -41.808 -31.582 1.00 56.47 321 ASN A CA 1
ATOM 2506 C C . ASN A 1 321 ? -33.924 -40.775 -30.456 1.00 56.47 321 ASN A C 1
ATOM 2508 O O . ASN A 1 321 ? -34.056 -41.139 -29.290 1.00 56.47 321 ASN A O 1
ATOM 2512 N N . PHE A 1 322 ? -34.041 -39.497 -30.821 1.00 50.41 322 PHE A N 1
ATOM 2513 C CA . PHE A 1 322 ? -35.257 -38.766 -30.465 1.00 50.41 322 PHE A CA 1
ATOM 2514 C C . PHE A 1 322 ? -35.483 -37.569 -31.391 1.00 50.41 322 PHE A C 1
ATOM 2516 O O . PHE A 1 322 ? -34.541 -36.946 -31.873 1.00 50.41 322 PHE A O 1
ATOM 2523 N N . GLU A 1 323 ? -36.758 -37.350 -31.667 1.00 55.72 323 GLU A N 1
ATOM 2524 C CA . GLU A 1 323 ? -37.336 -36.667 -32.814 1.00 55.72 323 GLU A CA 1
ATOM 2525 C C . GLU A 1 323 ? -37.244 -35.138 -32.769 1.00 55.72 323 GLU A C 1
ATOM 2527 O O . GLU A 1 323 ? -37.169 -34.507 -31.713 1.00 55.72 323 GLU A O 1
ATOM 2532 N N . ASP A 1 324 ? -37.334 -34.576 -33.974 1.00 52.97 324 ASP A N 1
ATOM 2533 C CA . ASP A 1 324 ? -37.805 -33.233 -34.279 1.00 52.97 324 ASP A CA 1
ATOM 2534 C C . ASP A 1 324 ? -38.973 -32.789 -33.387 1.00 52.97 324 ASP A C 1
ATOM 2536 O O . ASP A 1 324 ? -40.042 -33.400 -33.402 1.00 52.97 324 ASP A O 1
ATOM 2540 N N . VAL A 1 325 ? -38.843 -31.624 -32.745 1.00 55.38 325 VAL A N 1
ATOM 2541 C CA . VAL A 1 325 ? -40.007 -30.757 -32.528 1.00 55.38 325 VAL A CA 1
ATOM 2542 C C . VAL A 1 325 ? -39.641 -29.324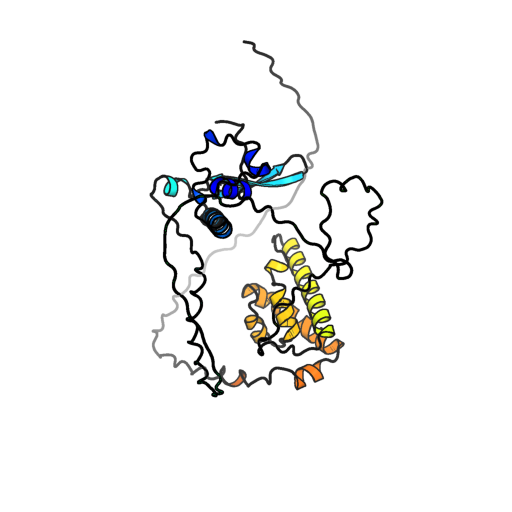 -32.879 1.00 55.38 325 VAL A C 1
ATOM 2544 O O . VAL A 1 325 ? -39.009 -28.574 -32.139 1.00 55.38 325 VAL A O 1
ATOM 2547 N N . ASN A 1 326 ? -40.057 -29.000 -34.091 1.00 48.47 326 ASN A N 1
ATOM 2548 C CA . ASN A 1 326 ? -40.224 -27.679 -34.648 1.00 48.47 326 ASN A CA 1
ATOM 2549 C C . ASN A 1 326 ? -41.097 -26.764 -33.763 1.00 48.47 326 ASN A C 1
ATOM 2551 O O . ASN A 1 326 ? -42.114 -27.187 -33.221 1.00 48.47 326 ASN A O 1
ATOM 2555 N N . ALA A 1 327 ? -40.768 -25.475 -33.856 1.00 43.06 327 ALA A N 1
ATOM 2556 C CA . ALA A 1 327 ? -41.698 -24.377 -34.124 1.00 43.06 327 ALA A CA 1
ATOM 2557 C C . ALA A 1 327 ? -42.312 -23.535 -32.987 1.00 43.06 327 ALA A C 1
ATOM 2559 O O . ALA A 1 327 ? -42.807 -24.009 -31.972 1.00 43.06 327 ALA A O 1
ATOM 2560 N N . LEU A 1 328 ? -42.397 -22.251 -33.367 1.00 45.16 328 LEU A N 1
ATOM 2561 C CA . LEU A 1 328 ? -43.325 -21.196 -32.958 1.00 45.16 328 LEU A CA 1
ATOM 2562 C C . LEU A 1 328 ? -43.109 -20.562 -31.580 1.00 45.16 328 LEU A C 1
ATOM 2564 O O . LEU A 1 328 ? -43.324 -21.193 -30.555 1.00 45.16 328 LEU A O 1
ATOM 2568 N N . HIS A 1 329 ? -42.744 -19.278 -31.584 1.00 47.12 329 HIS A N 1
ATOM 2569 C CA . HIS A 1 329 ? -43.592 -18.120 -31.226 1.00 47.12 329 HIS A CA 1
ATOM 2570 C C . HIS A 1 329 ? -42.800 -16.872 -31.687 1.00 47.12 329 HIS A C 1
ATOM 2572 O O . HIS A 1 329 ? -41.687 -16.634 -31.225 1.00 47.12 329 HIS A O 1
ATOM 2578 N N . ASP A 1 330 ? -43.173 -16.224 -32.798 1.00 44.25 330 ASP A N 1
ATOM 2579 C CA . ASP A 1 330 ? -44.030 -15.020 -32.832 1.00 44.25 330 ASP A CA 1
ATOM 2580 C C . ASP A 1 330 ? -43.885 -14.177 -31.549 1.00 44.25 330 ASP A C 1
ATOM 2582 O O . ASP A 1 330 ? -44.208 -14.626 -30.458 1.00 44.25 330 ASP A O 1
ATOM 2586 N N . GLY A 1 331 ? -43.321 -12.971 -31.564 1.00 44.41 331 GLY A N 1
ATOM 2587 C CA . GLY A 1 331 ? -43.678 -11.875 -32.452 1.00 44.41 331 GLY A CA 1
ATOM 2588 C C . GLY A 1 331 ? -44.706 -10.997 -31.734 1.00 44.41 331 GLY A C 1
ATOM 2589 O O . GLY A 1 331 ? -45.782 -11.476 -31.387 1.00 44.41 331 GLY A O 1
ATOM 2590 N N . SER A 1 332 ? -44.405 -9.697 -31.613 1.00 43.25 332 SER A N 1
ATOM 2591 C CA . SER A 1 332 ? -45.321 -8.632 -31.152 1.00 43.25 332 SER A CA 1
ATOM 2592 C C . SER A 1 332 ? -45.423 -8.533 -29.606 1.00 43.25 332 SER A C 1
ATOM 2594 O O . SER A 1 332 ? -45.373 -9.532 -28.913 1.00 43.25 332 SER A O 1
ATOM 2596 N N . ASN A 1 333 ? -45.587 -7.392 -28.937 1.00 39.47 333 ASN A N 1
ATOM 2597 C CA . ASN A 1 333 ? -45.886 -6.030 -29.348 1.00 39.47 333 ASN A CA 1
ATOM 2598 C C . ASN A 1 333 ? -45.879 -5.127 -28.084 1.00 39.47 333 ASN A C 1
ATOM 2600 O O . ASN A 1 333 ? -46.094 -5.640 -26.993 1.00 39.47 333 ASN A O 1
ATOM 2604 N N . ILE A 1 334 ? -45.716 -3.808 -28.269 1.00 41.69 334 ILE A N 1
ATOM 2605 C CA . ILE A 1 334 ? -46.229 -2.672 -27.455 1.00 41.69 334 ILE A CA 1
ATOM 2606 C C . ILE A 1 334 ? -46.208 -2.725 -25.906 1.00 41.69 334 ILE A C 1
ATOM 2608 O O . ILE A 1 334 ? -46.841 -3.561 -25.275 1.00 41.69 334 ILE A O 1
ATOM 2612 N N . THR A 1 335 ? -45.710 -1.656 -25.268 1.00 46.62 335 THR A N 1
ATOM 2613 C CA . THR A 1 335 ? -46.579 -0.610 -24.665 1.00 46.62 335 THR A CA 1
ATOM 2614 C C . THR A 1 335 ? -45.781 0.324 -23.752 1.00 46.62 335 THR A C 1
ATOM 2616 O O . THR A 1 335 ? -45.186 -0.062 -22.752 1.00 46.62 335 THR A O 1
ATOM 2619 N N . THR A 1 336 ? -45.821 1.593 -24.132 1.00 47.00 336 THR A N 1
ATOM 2620 C CA . THR A 1 336 ? -45.538 2.792 -23.351 1.00 47.00 336 THR A CA 1
ATOM 2621 C C . THR A 1 336 ? -46.422 2.865 -22.101 1.00 47.00 336 THR A C 1
ATOM 2623 O O . THR A 1 336 ? -47.640 2.832 -22.230 1.00 47.00 336 THR A O 1
ATOM 2626 N N . CYS A 1 337 ? -45.840 3.090 -20.921 1.00 46.62 337 CYS A N 1
ATOM 2627 C CA . CYS A 1 337 ? -46.572 3.603 -19.759 1.00 46.62 337 CYS A CA 1
ATOM 2628 C C . CYS A 1 337 ? -45.878 4.873 -19.260 1.00 46.62 337 CYS A C 1
ATOM 2630 O O . CYS A 1 337 ? -44.883 4.829 -18.541 1.00 46.62 337 CYS A O 1
ATOM 2632 N N . ALA A 1 338 ? -46.406 6.003 -19.720 1.00 45.38 338 ALA A N 1
ATOM 2633 C CA . ALA A 1 338 ? -46.321 7.288 -19.047 1.00 45.38 338 ALA A CA 1
ATOM 2634 C C . ALA A 1 338 ? -47.407 7.376 -17.953 1.00 45.38 338 ALA A C 1
ATOM 2636 O O . ALA A 1 338 ? -48.333 6.566 -17.955 1.00 45.38 338 ALA A O 1
ATOM 2637 N N . ALA A 1 339 ? -47.317 8.434 -17.135 1.00 44.28 339 ALA A N 1
ATOM 2638 C CA . ALA A 1 339 ? -48.264 8.896 -16.104 1.00 44.28 339 ALA A CA 1
ATOM 2639 C C . ALA A 1 339 ? -48.216 8.134 -14.764 1.00 44.28 339 ALA A C 1
ATOM 2641 O O . ALA A 1 339 ? -48.040 6.925 -14.736 1.00 44.28 339 ALA A O 1
ATOM 2642 N N . ALA A 1 340 ? -48.407 8.748 -13.597 1.00 42.22 340 ALA A N 1
ATOM 2643 C CA . ALA A 1 340 ? -48.510 10.138 -13.138 1.00 42.22 340 ALA A CA 1
ATOM 2644 C C . ALA A 1 340 ? -48.590 10.086 -11.590 1.00 42.22 340 ALA A C 1
ATOM 2646 O O . ALA A 1 340 ? -48.728 8.997 -11.043 1.00 42.22 340 ALA A O 1
ATOM 2647 N N . ASP A 1 341 ? -48.518 11.254 -10.939 1.00 39.19 341 ASP A N 1
ATOM 2648 C CA . ASP A 1 341 ? -49.200 11.639 -9.684 1.00 39.19 341 ASP A CA 1
ATOM 2649 C C . ASP A 1 341 ? -49.150 10.668 -8.477 1.00 39.19 341 ASP A C 1
ATOM 2651 O O . ASP A 1 341 ? -49.597 9.533 -8.507 1.00 39.19 341 ASP A O 1
ATOM 2655 N N . GLY A 1 342 ? -48.641 11.043 -7.305 1.00 45.81 342 GLY A N 1
ATOM 2656 C CA . GLY A 1 342 ? -49.037 12.226 -6.551 1.00 45.81 342 GLY A CA 1
ATOM 2657 C C . GLY A 1 342 ? -49.964 11.817 -5.399 1.00 45.81 342 GLY A C 1
ATOM 2658 O O . GLY A 1 342 ? -51.157 11.693 -5.605 1.00 45.81 342 GLY A O 1
ATOM 2659 N N . THR A 1 343 ? -49.431 11.658 -4.182 1.00 46.41 343 THR A N 1
ATOM 2660 C CA . THR A 1 343 ? -50.177 11.703 -2.899 1.00 46.41 343 THR A CA 1
ATOM 2661 C C . THR A 1 343 ? -49.153 11.897 -1.773 1.00 46.41 343 THR A C 1
ATOM 2663 O O . THR A 1 343 ? -48.274 11.065 -1.589 1.00 46.41 343 THR A O 1
ATOM 2666 N N . ALA A 1 344 ? -49.049 13.074 -1.155 1.00 44.06 344 ALA A N 1
ATOM 2667 C CA . ALA A 1 344 ? -49.910 13.591 -0.088 1.00 44.06 344 ALA A CA 1
ATOM 2668 C C . ALA A 1 344 ? -49.672 12.937 1.292 1.00 44.06 344 ALA A C 1
ATOM 2670 O O . ALA A 1 344 ? -50.062 11.807 1.546 1.00 44.06 344 ALA A O 1
ATOM 2671 N N . SER A 1 345 ? -49.119 13.756 2.194 1.00 46.47 345 SER A N 1
ATOM 2672 C CA . SER A 1 345 ? -49.631 14.019 3.546 1.00 46.47 345 SER A CA 1
ATOM 2673 C C . SER A 1 345 ? -49.837 12.846 4.520 1.00 46.47 345 SER A C 1
ATOM 2675 O O . SER A 1 345 ? -50.850 12.154 4.464 1.00 46.47 345 SER A O 1
ATOM 2677 N N . LYS A 1 346 ? -48.995 12.779 5.565 1.00 53.69 346 LYS A N 1
ATOM 2678 C CA . LYS A 1 346 ? -49.505 12.689 6.948 1.00 53.69 346 LYS A CA 1
ATOM 2679 C C . LYS A 1 346 ? -48.457 13.071 8.001 1.00 53.69 346 LYS A C 1
ATOM 2681 O O . LYS A 1 346 ? -47.479 12.363 8.213 1.00 5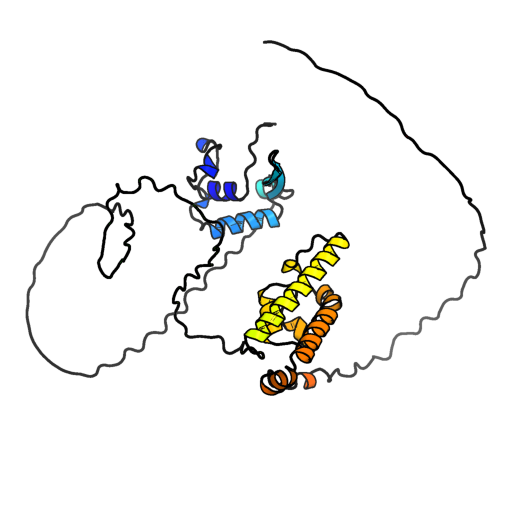3.69 346 LYS A O 1
ATOM 2686 N N . LYS A 1 347 ? -48.717 14.192 8.685 1.00 50.53 347 LYS A N 1
ATOM 2687 C CA . LYS A 1 347 ? -48.265 14.461 10.061 1.00 50.53 347 LYS A CA 1
ATOM 2688 C C . LYS A 1 347 ? -48.961 13.490 11.030 1.00 50.53 347 LYS A C 1
ATOM 2690 O O . LYS A 1 347 ? -50.085 13.069 10.754 1.00 50.53 347 LYS A O 1
ATOM 2695 N N . PRO A 1 348 ? -48.344 13.228 12.185 1.00 59.91 348 PRO A N 1
ATOM 2696 C CA . PRO A 1 348 ? -49.009 13.513 13.463 1.00 59.91 348 PRO A CA 1
ATOM 2697 C C . PRO A 1 348 ? -48.068 14.359 14.349 1.00 59.91 348 PRO A C 1
ATOM 2699 O O . PRO A 1 348 ? -46.884 14.056 14.446 1.00 59.91 348 PRO A O 1
ATOM 2702 N N . SER A 1 349 ? -48.418 15.582 14.762 1.00 54.59 349 SER A N 1
ATOM 2703 C CA . SER A 1 349 ? -49.287 15.943 15.901 1.00 54.59 349 SER A CA 1
ATOM 2704 C C . SER A 1 349 ? -48.861 15.295 17.225 1.00 54.59 349 SER A C 1
ATOM 2706 O O . SER A 1 349 ? -49.173 14.136 17.467 1.00 54.59 349 SER A O 1
ATOM 2708 N N . ASP A 1 350 ? -48.118 16.084 18.006 1.00 55.06 350 ASP A N 1
ATOM 2709 C CA . ASP A 1 350 ? -48.285 16.403 19.434 1.00 55.06 350 ASP A CA 1
ATOM 2710 C C . ASP A 1 350 ? -48.875 15.363 20.405 1.00 55.06 350 ASP A C 1
ATOM 2712 O O . ASP A 1 350 ? -50.045 15.006 20.319 1.00 55.06 350 ASP A O 1
ATOM 2716 N N . GLU A 1 351 ? -48.080 15.050 21.435 1.00 53.44 351 GLU A N 1
ATOM 2717 C CA . GLU A 1 351 ? -48.473 14.747 22.829 1.00 53.44 351 GLU A CA 1
ATOM 2718 C C . GLU A 1 351 ? -47.189 14.970 23.669 1.00 53.44 351 GLU A C 1
ATOM 2720 O O . GLU A 1 351 ? -46.183 14.305 23.438 1.00 53.44 351 GLU A O 1
ATOM 2725 N N . VAL A 1 352 ? -46.985 16.079 24.395 1.00 60.25 352 VAL A N 1
ATOM 2726 C CA . VAL A 1 352 ? -47.510 16.438 25.732 1.00 60.25 352 VAL A CA 1
ATOM 2727 C C . VAL A 1 352 ? -47.545 15.240 26.690 1.00 60.25 352 VAL A C 1
ATOM 2729 O O . VAL A 1 352 ? -48.489 14.463 26.649 1.00 60.25 352 VAL A O 1
ATOM 2732 N N . ILE A 1 353 ? -46.511 15.070 27.526 1.00 53.47 353 ILE A N 1
ATOM 2733 C CA . ILE A 1 353 ? -46.393 15.514 28.938 1.00 53.47 353 ILE A CA 1
ATOM 2734 C C . ILE A 1 353 ? -44.901 15.561 29.293 1.00 53.47 353 ILE A C 1
ATOM 2736 O O . ILE A 1 353 ? -44.179 14.603 28.932 1.00 53.47 353 ILE A O 1
#